Protein AF-A0A4U9HDT2-F1 (afdb_monomer_lite)

Structure (mmCIF, N/CA/C/O backbone):
data_AF-A0A4U9HDT2-F1
#
_entry.id   AF-A0A4U9HDT2-F1
#
loop_
_atom_site.group_PDB
_atom_site.id
_atom_site.type_symbol
_atom_site.label_atom_id
_atom_site.label_alt_id
_atom_site.label_comp_id
_atom_site.label_asym_id
_atom_site.label_entity_id
_atom_site.label_seq_id
_atom_site.pdbx_PDB_ins_code
_atom_site.Cartn_x
_atom_site.Cartn_y
_atom_site.Cartn_z
_atom_site.occupancy
_atom_site.B_iso_or_equiv
_atom_site.auth_seq_id
_atom_site.auth_comp_id
_atom_site.auth_asym_id
_atom_site.auth_atom_id
_atom_site.pdbx_PDB_model_num
ATOM 1 N N . MET A 1 1 ? -21.134 19.200 6.184 1.00 59.75 1 MET A N 1
ATOM 2 C CA . MET A 1 1 ? -19.866 18.496 6.517 1.00 59.75 1 MET A CA 1
ATOM 3 C C . MET A 1 1 ? -19.897 16.984 6.267 1.00 59.75 1 MET A C 1
ATOM 5 O O . MET A 1 1 ? -18.897 16.444 5.810 1.00 59.75 1 MET A O 1
ATOM 9 N N . THR A 1 2 ? -20.999 16.279 6.541 1.00 65.69 2 THR A N 1
ATOM 10 C CA . THR A 1 2 ? -21.119 14.814 6.362 1.00 65.69 2 THR A CA 1
ATOM 11 C C . THR A 1 2 ? -20.920 14.359 4.914 1.00 65.69 2 THR A C 1
ATOM 13 O O . THR A 1 2 ? -20.215 13.384 4.684 1.00 65.69 2 THR A O 1
ATOM 16 N N . ASN A 1 3 ? -21.461 15.099 3.940 1.00 80.56 3 ASN A N 1
ATOM 17 C CA . ASN A 1 3 ? -21.382 14.718 2.527 1.00 80.56 3 ASN A CA 1
ATOM 18 C C . ASN A 1 3 ? -19.946 14.813 1.973 1.00 80.56 3 ASN A C 1
ATOM 20 O O . ASN A 1 3 ? -19.426 13.846 1.426 1.00 80.56 3 ASN A O 1
ATOM 24 N N . THR A 1 4 ? -19.243 15.922 2.243 1.00 86.00 4 THR A N 1
ATOM 25 C CA . THR A 1 4 ? -17.819 16.100 1.900 1.00 86.00 4 THR A CA 1
ATOM 26 C C . THR A 1 4 ? -16.948 14.995 2.494 1.00 86.00 4 THR A C 1
ATOM 28 O O . THR A 1 4 ? -16.094 14.442 1.812 1.00 86.00 4 THR A O 1
ATOM 31 N N . ARG A 1 5 ? -17.184 14.618 3.756 1.00 85.44 5 ARG A N 1
ATOM 32 C CA . ARG A 1 5 ? -16.430 13.545 4.418 1.00 85.44 5 ARG A CA 1
ATOM 33 C C . ARG A 1 5 ? -16.658 12.183 3.762 1.00 85.44 5 ARG A C 1
ATOM 35 O O . ARG A 1 5 ? -15.705 11.421 3.603 1.00 85.44 5 ARG A O 1
ATOM 42 N N . ASN A 1 6 ? -17.901 11.878 3.398 1.00 90.00 6 ASN A N 1
ATOM 43 C CA . ASN A 1 6 ? -18.236 10.627 2.724 1.00 90.00 6 ASN A CA 1
ATOM 44 C C . ASN A 1 6 ? -17.549 10.550 1.357 1.00 90.00 6 ASN A C 1
ATOM 46 O O . ASN A 1 6 ? -16.912 9.543 1.060 1.00 90.00 6 ASN A O 1
ATOM 50 N N . ILE A 1 7 ? -17.589 11.646 0.592 1.00 92.44 7 ILE A N 1
ATOM 51 C CA . ILE A 1 7 ? -16.880 11.776 -0.687 1.00 92.44 7 ILE A CA 1
ATOM 52 C C . ILE A 1 7 ? -15.375 11.565 -0.486 1.00 92.44 7 ILE A C 1
ATOM 54 O O . ILE A 1 7 ? -14.788 10.726 -1.159 1.00 92.44 7 ILE A O 1
ATOM 58 N N . LEU A 1 8 ? -14.758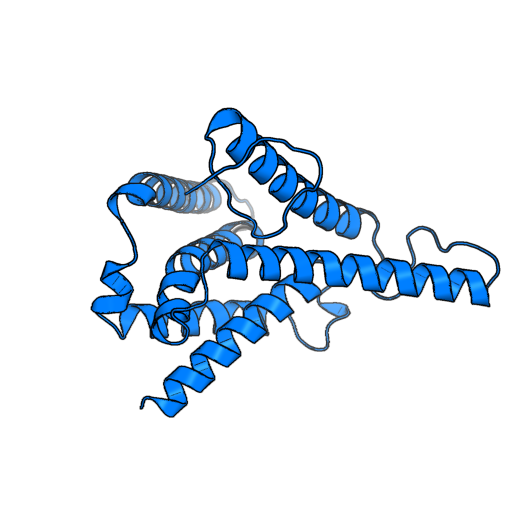 12.243 0.488 1.00 93.50 8 LEU A N 1
ATOM 59 C CA . LEU A 1 8 ? -13.330 12.086 0.787 1.00 93.50 8 LEU A CA 1
ATOM 60 C C . LEU A 1 8 ? -12.964 10.657 1.201 1.00 93.50 8 LEU A C 1
ATOM 62 O O . LEU A 1 8 ? -11.917 10.158 0.802 1.00 93.50 8 LEU A O 1
ATOM 66 N N . THR A 1 9 ? -13.818 9.977 1.970 1.00 92.69 9 THR A N 1
ATOM 67 C CA . THR A 1 9 ? -13.570 8.580 2.360 1.00 92.69 9 THR A CA 1
ATOM 68 C C . THR A 1 9 ? -13.694 7.642 1.157 1.00 92.69 9 THR A C 1
ATOM 70 O O . THR A 1 9 ? -12.877 6.738 1.004 1.00 92.69 9 THR A O 1
ATOM 73 N N . GLY A 1 10 ? -14.681 7.863 0.285 1.00 93.00 10 GLY A N 1
ATOM 74 C CA . GLY A 1 10 ? -14.828 7.118 -0.966 1.00 93.00 10 GLY A CA 1
ATOM 75 C C . GLY A 1 10 ? -13.627 7.313 -1.895 1.00 93.00 10 GLY A C 1
ATOM 76 O O . GLY A 1 10 ? -13.037 6.336 -2.350 1.00 93.00 10 GLY A O 1
ATOM 77 N N . LEU A 1 11 ? -13.207 8.566 -2.099 1.00 94.69 11 LEU A N 1
ATOM 78 C CA . LEU A 1 11 ? -12.013 8.910 -2.875 1.00 94.69 11 LEU A CA 1
ATOM 79 C C . LEU A 1 11 ? -10.743 8.303 -2.275 1.00 94.69 11 LEU A C 1
ATOM 81 O O . LEU A 1 11 ? -9.911 7.804 -3.023 1.00 94.69 11 LEU A O 1
ATOM 85 N N . LEU A 1 12 ? -10.608 8.286 -0.946 1.00 95.38 12 LEU A N 1
ATOM 86 C CA . LEU A 1 12 ? -9.482 7.646 -0.266 1.00 95.38 12 LEU A CA 1
ATOM 87 C C . LEU A 1 12 ? -9.419 6.146 -0.578 1.00 95.38 12 LEU A C 1
ATOM 89 O O . LEU A 1 12 ? -8.355 5.643 -0.931 1.00 95.38 12 LEU A O 1
ATOM 93 N N . VAL A 1 13 ? -10.549 5.435 -0.491 1.00 94.94 13 VAL A N 1
ATOM 94 C CA . VAL A 1 13 ? -10.615 4.004 -0.832 1.00 94.94 13 VAL A CA 1
ATOM 95 C C . VAL A 1 13 ? -10.235 3.783 -2.294 1.00 94.94 13 VAL A C 1
ATOM 97 O O . VAL A 1 13 ? -9.377 2.950 -2.576 1.00 94.94 13 VAL A O 1
ATOM 100 N N . LEU A 1 14 ? -10.824 4.548 -3.216 1.00 95.31 14 LEU A N 1
ATOM 101 C CA . LEU A 1 14 ? -10.528 4.430 -4.645 1.00 95.31 14 LEU A CA 1
ATOM 102 C C . LEU A 1 14 ? -9.059 4.728 -4.954 1.00 95.31 14 LEU A C 1
ATOM 104 O O . LEU A 1 14 ? -8.436 3.975 -5.695 1.00 95.31 14 LEU A O 1
ATOM 108 N N . ALA A 1 15 ? -8.487 5.774 -4.355 1.00 94.81 15 ALA A N 1
ATOM 109 C CA . ALA A 1 15 ? -7.088 6.140 -4.544 1.00 94.81 15 ALA A CA 1
ATOM 110 C C . ALA A 1 15 ? -6.140 5.051 -4.030 1.00 94.81 15 ALA A C 1
ATOM 112 O O . ALA A 1 15 ? -5.163 4.736 -4.706 1.00 94.81 15 ALA A O 1
ATOM 113 N N . VAL A 1 16 ? -6.433 4.438 -2.875 1.00 94.94 16 VAL A N 1
ATOM 114 C CA . VAL A 1 16 ? -5.638 3.315 -2.351 1.00 94.94 16 VAL A CA 1
ATOM 115 C C . VAL A 1 16 ? -5.696 2.118 -3.294 1.00 94.94 16 VAL A C 1
ATOM 117 O O . VAL A 1 16 ? -4.653 1.573 -3.646 1.00 94.94 16 VAL A O 1
ATOM 120 N N . LEU A 1 17 ? -6.890 1.727 -3.743 1.00 95.06 17 LEU A N 1
ATOM 121 C CA . LEU A 1 17 ? -7.050 0.592 -4.654 1.00 95.06 17 LEU A CA 1
ATOM 122 C C . LEU A 1 17 ? -6.382 0.856 -6.013 1.00 95.06 17 LEU A C 1
ATOM 124 O O . LEU A 1 17 ? -5.671 -0.008 -6.526 1.00 95.06 17 LEU A O 1
ATOM 128 N N . ALA A 1 18 ? -6.525 2.068 -6.554 1.00 93.75 18 ALA A N 1
ATOM 129 C CA . ALA A 1 18 ? -5.831 2.494 -7.764 1.00 93.75 18 ALA A CA 1
ATOM 130 C C . ALA A 1 18 ? -4.307 2.453 -7.584 1.00 93.75 18 ALA A C 1
ATOM 132 O O . ALA A 1 18 ? -3.612 1.930 -8.453 1.00 93.75 18 ALA A O 1
ATOM 133 N N . LEU A 1 19 ? -3.789 2.934 -6.446 1.00 92.62 19 LEU A N 1
ATOM 134 C CA . LEU A 1 19 ? -2.362 2.881 -6.133 1.00 92.62 19 LEU A CA 1
ATOM 135 C C . LEU A 1 19 ? -1.851 1.436 -6.087 1.00 92.62 19 LEU A C 1
ATOM 137 O O . LEU A 1 19 ? -0.788 1.171 -6.640 1.00 92.62 19 LEU A O 1
ATOM 141 N N . CYS A 1 20 ? -2.599 0.510 -5.480 1.00 91.06 20 CYS A N 1
ATOM 142 C CA . CYS A 1 20 ? -2.254 -0.913 -5.470 1.00 91.06 20 CYS A CA 1
ATOM 143 C C . CYS A 1 20 ? -2.179 -1.491 -6.889 1.00 91.06 20 CYS A C 1
ATOM 145 O O . CYS A 1 20 ? -1.233 -2.204 -7.209 1.00 91.06 20 CYS A O 1
ATOM 147 N N . PHE A 1 21 ? -3.134 -1.150 -7.754 1.00 90.00 21 PHE A N 1
ATOM 148 C CA . PHE A 1 21 ? -3.146 -1.623 -9.138 1.00 90.00 21 PHE A CA 1
ATOM 149 C C . PHE A 1 21 ? -1.960 -1.092 -9.952 1.00 90.00 21 PHE A C 1
ATOM 151 O O . PHE A 1 21 ? -1.285 -1.856 -10.635 1.00 90.00 21 PHE A O 1
ATOM 158 N N . ILE A 1 22 ? -1.663 0.207 -9.859 1.00 88.94 22 ILE A N 1
ATOM 159 C CA . ILE A 1 22 ? -0.586 0.823 -10.650 1.00 88.94 22 ILE A CA 1
ATOM 160 C C . ILE A 1 22 ? 0.802 0.681 -10.014 1.00 88.94 22 ILE A C 1
ATOM 162 O O . ILE A 1 22 ? 1.787 1.122 -10.603 1.00 88.94 22 ILE A O 1
ATOM 166 N N . TRP A 1 23 ? 0.902 0.106 -8.812 1.00 86.75 23 TRP A N 1
ATOM 167 C CA . TRP A 1 23 ? 2.148 0.019 -8.049 1.00 86.75 23 TRP A CA 1
ATOM 168 C C . TRP A 1 23 ? 3.347 -0.529 -8.845 1.00 86.75 23 TRP A C 1
ATOM 170 O O . TRP A 1 23 ? 4.404 0.112 -8.809 1.00 86.75 23 TRP A O 1
ATOM 180 N N . PRO A 1 24 ? 3.226 -1.648 -9.594 1.00 82.38 24 PRO A N 1
ATOM 181 C CA . PRO A 1 24 ? 4.361 -2.197 -10.334 1.00 82.38 24 PRO A CA 1
ATOM 182 C C . PRO A 1 24 ? 4.644 -1.465 -11.656 1.00 82.38 24 PRO A C 1
ATOM 184 O O . PRO A 1 24 ? 5.717 -1.662 -12.235 1.00 82.38 24 PRO A O 1
ATOM 187 N N . ILE A 1 25 ? 3.725 -0.613 -12.127 1.00 83.19 25 ILE A N 1
ATOM 188 C CA . ILE A 1 25 ? 3.850 0.098 -13.404 1.00 83.19 25 ILE A CA 1
ATOM 189 C C . ILE A 1 25 ? 4.911 1.202 -13.255 1.00 83.19 25 ILE A C 1
ATOM 191 O O . ILE A 1 25 ? 4.867 1.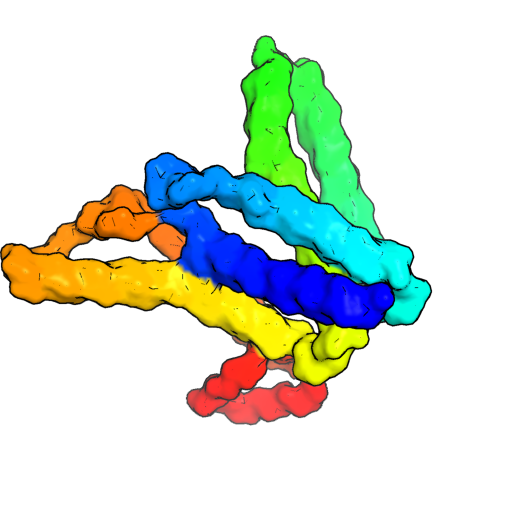963 -12.287 1.00 83.19 25 ILE A O 1
ATOM 195 N N . PRO A 1 26 ? 5.906 1.314 -14.150 1.00 81.31 26 PRO A N 1
ATOM 196 C CA . PRO A 1 26 ? 6.875 2.413 -14.149 1.00 81.31 26 PRO A CA 1
ATOM 197 C C . PRO A 1 26 ? 6.223 3.809 -14.237 1.00 81.31 26 PRO A C 1
ATOM 199 O O . PRO A 1 26 ? 5.168 3.971 -14.835 1.00 81.31 26 PRO A O 1
ATOM 202 N N . ASN A 1 27 ? 6.821 4.829 -13.604 1.00 84.06 27 ASN A N 1
ATOM 203 C CA . ASN A 1 27 ? 6.217 6.176 -13.562 1.00 84.06 27 ASN A CA 1
ATOM 204 C C . ASN A 1 27 ? 6.170 6.845 -14.941 1.00 84.06 27 ASN A C 1
ATOM 206 O O . ASN A 1 27 ? 5.271 7.632 -15.192 1.00 84.06 27 ASN A O 1
ATOM 210 N N . ASP A 1 28 ? 7.126 6.523 -15.805 1.00 83.00 28 ASP A N 1
ATOM 211 C CA . ASP A 1 28 ? 7.224 6.945 -17.204 1.00 83.00 28 ASP A CA 1
ATOM 212 C C . ASP A 1 28 ? 6.085 6.406 -18.085 1.00 83.00 28 ASP A C 1
ATOM 214 O O . ASP A 1 28 ? 5.834 6.946 -19.156 1.00 83.00 28 ASP A O 1
ATOM 218 N N . GLN A 1 29 ? 5.366 5.379 -17.624 1.00 79.75 29 GLN A N 1
ATOM 219 C CA . GLN A 1 29 ? 4.245 4.757 -18.343 1.00 79.75 29 GLN A CA 1
ATOM 220 C C . GLN A 1 29 ? 2.882 5.176 -17.791 1.00 79.75 29 GLN A C 1
ATOM 222 O O . GLN A 1 29 ? 1.842 4.833 -18.353 1.00 79.75 29 GLN A O 1
ATOM 227 N N . LEU A 1 30 ? 2.871 5.900 -16.674 1.00 84.12 30 LEU A N 1
ATOM 228 C CA . LEU A 1 30 ? 1.653 6.411 -16.073 1.00 84.12 30 LEU A CA 1
ATOM 229 C C . LEU A 1 30 ? 1.402 7.840 -16.567 1.00 84.12 30 LEU A C 1
ATOM 231 O O . LEU A 1 30 ? 2.342 8.623 -16.679 1.00 84.12 30 LEU A O 1
ATOM 235 N N . PRO A 1 31 ? 0.133 8.238 -16.773 1.00 84.62 31 PRO A N 1
ATOM 236 C CA . PRO A 1 31 ? -0.201 9.618 -17.130 1.00 84.62 31 PRO A CA 1
ATOM 237 C C . PRO A 1 31 ? 0.143 10.621 -16.013 1.00 84.62 31 PRO A C 1
ATOM 239 O O . PRO A 1 31 ? 0.106 11.830 -16.222 1.00 84.62 31 PRO A O 1
ATOM 242 N N . PHE A 1 32 ? 0.459 10.130 -14.813 1.00 88.25 32 PHE A N 1
ATOM 243 C CA . PHE A 1 32 ? 0.913 10.913 -13.673 1.00 88.25 32 PHE A CA 1
ATOM 244 C C . PHE A 1 32 ? 1.870 10.088 -12.807 1.00 88.25 32 PHE A C 1
ATOM 246 O O . PHE A 1 32 ? 1.794 8.863 -12.729 1.00 88.25 32 PHE A O 1
ATOM 253 N N . HIS A 1 33 ? 2.747 10.770 -12.074 1.00 89.44 33 HIS A N 1
ATOM 254 C CA . HIS A 1 33 ? 3.654 10.118 -11.135 1.00 89.44 33 HIS A CA 1
ATOM 255 C C . HIS A 1 33 ? 2.877 9.512 -9.949 1.00 89.44 33 HIS A C 1
ATOM 257 O O . HIS A 1 33 ? 2.012 10.180 -9.381 1.00 89.44 33 HIS A O 1
ATOM 263 N N . ARG A 1 34 ? 3.229 8.302 -9.478 1.00 88.81 34 ARG A N 1
ATOM 264 C CA . ARG A 1 34 ? 2.547 7.614 -8.348 1.00 88.81 34 ARG A CA 1
ATOM 265 C C . ARG A 1 34 ? 2.425 8.456 -7.075 1.00 88.81 34 ARG A C 1
ATOM 267 O O . ARG A 1 34 ? 1.464 8.325 -6.322 1.00 88.81 34 ARG A O 1
ATOM 274 N N . ASN A 1 35 ? 3.385 9.351 -6.849 1.00 88.94 35 ASN A N 1
ATOM 275 C CA . ASN A 1 35 ? 3.348 10.339 -5.763 1.00 88.94 35 ASN A CA 1
ATOM 276 C C . ASN A 1 35 ? 2.062 11.187 -5.758 1.00 88.94 35 ASN A C 1
ATOM 278 O O . ASN A 1 35 ? 1.616 11.583 -4.684 1.00 88.94 35 ASN A O 1
ATOM 282 N N . GLY A 1 36 ? 1.454 11.413 -6.927 1.00 89.50 36 GLY A N 1
ATOM 283 C CA . GLY A 1 36 ? 0.159 12.074 -7.071 1.00 89.50 36 GLY A CA 1
ATOM 284 C C . GLY A 1 36 ? -0.998 11.325 -6.404 1.00 89.50 36 GLY A C 1
ATOM 285 O O . GLY A 1 36 ? -2.008 11.944 -6.109 1.00 89.50 36 GLY A O 1
ATOM 286 N N . LEU A 1 37 ? -0.848 10.031 -6.097 1.00 92.00 37 LEU A N 1
ATOM 287 C CA . LEU A 1 37 ? -1.781 9.282 -5.247 1.00 92.00 37 LEU A CA 1
ATOM 288 C C . LEU A 1 37 ? -1.266 9.142 -3.813 1.00 92.00 37 LEU A C 1
ATOM 290 O O . LEU A 1 37 ? -2.036 9.322 -2.874 1.00 92.00 37 LEU A O 1
ATOM 294 N N . ILE A 1 38 ? 0.028 8.856 -3.628 1.00 91.44 38 ILE A N 1
ATOM 295 C CA . ILE A 1 38 ? 0.612 8.600 -2.299 1.00 91.44 38 ILE A CA 1
ATOM 296 C C . ILE A 1 38 ? 0.360 9.773 -1.345 1.00 91.44 38 ILE A C 1
ATOM 298 O O . ILE A 1 38 ? -0.168 9.567 -0.253 1.00 91.44 38 ILE A O 1
ATOM 302 N N . TYR A 1 39 ? 0.714 10.999 -1.739 1.00 92.00 39 TYR A N 1
ATOM 303 C CA . TYR A 1 39 ? 0.606 12.140 -0.828 1.00 92.00 39 TYR A CA 1
ATOM 304 C C . TYR A 1 39 ? -0.848 12.507 -0.501 1.00 92.00 39 TYR A C 1
ATOM 306 O O . TYR A 1 39 ? -1.137 12.687 0.685 1.00 92.00 39 TYR A O 1
ATOM 314 N N . PRO A 1 40 ? -1.793 12.539 -1.464 1.00 93.50 40 PRO A N 1
ATOM 315 C CA . PRO A 1 40 ? -3.206 12.715 -1.135 1.00 93.50 40 PRO A CA 1
ATOM 316 C C . PRO A 1 40 ? -3.772 11.613 -0.240 1.00 93.50 40 PRO A C 1
ATOM 318 O O . PRO A 1 40 ? -4.510 11.929 0.689 1.00 93.50 40 PRO A O 1
ATOM 321 N N . ILE A 1 41 ? -3.402 10.344 -0.452 1.00 94.50 41 ILE A N 1
ATOM 322 C CA . ILE A 1 41 ? -3.818 9.240 0.431 1.00 94.50 41 ILE A CA 1
ATOM 323 C C . ILE A 1 41 ? -3.357 9.508 1.863 1.00 94.50 41 ILE A C 1
ATOM 325 O O . ILE A 1 41 ? -4.170 9.450 2.783 1.00 94.50 41 ILE A O 1
ATOM 329 N N . VAL A 1 42 ? -2.076 9.840 2.053 1.00 93.62 42 VAL A N 1
ATOM 330 C CA . VAL A 1 42 ? -1.508 10.143 3.375 1.00 93.62 42 VAL A CA 1
ATOM 331 C C . VAL A 1 42 ? -2.239 11.328 4.014 1.00 93.62 42 VAL A C 1
ATOM 333 O O . VAL A 1 42 ? -2.721 11.219 5.142 1.00 93.62 42 VAL A O 1
ATOM 336 N N . ALA A 1 43 ? -2.375 12.440 3.288 1.00 93.75 43 ALA A N 1
ATOM 337 C CA . ALA A 1 43 ? -2.993 13.660 3.798 1.00 93.75 43 ALA A CA 1
ATOM 338 C C . ALA A 1 43 ? -4.471 13.457 4.168 1.00 93.75 43 ALA A C 1
ATOM 340 O O . ALA A 1 43 ? -4.896 13.835 5.262 1.00 93.75 43 ALA A O 1
ATOM 341 N N . VAL A 1 44 ? -5.255 12.820 3.293 1.00 94.00 44 VAL A N 1
ATOM 342 C CA . VAL A 1 44 ? -6.686 12.579 3.522 1.00 94.00 44 VAL A CA 1
ATOM 343 C C . VAL A 1 44 ? -6.895 11.550 4.632 1.00 94.00 44 VAL A C 1
ATOM 345 O O . VAL A 1 44 ? -7.757 11.764 5.485 1.00 94.00 44 VAL A O 1
ATOM 348 N N . ALA A 1 45 ? -6.103 10.475 4.685 1.00 93.44 45 ALA A N 1
ATOM 349 C CA . ALA A 1 45 ? -6.200 9.479 5.754 1.00 93.44 45 ALA A CA 1
ATOM 350 C C . ALA A 1 45 ? -5.932 10.103 7.132 1.00 93.44 45 ALA A C 1
ATOM 352 O O . ALA A 1 45 ? -6.736 9.930 8.050 1.00 93.44 45 ALA A O 1
ATOM 353 N N . LEU A 1 46 ? -4.854 10.885 7.263 1.00 92.38 46 LEU A N 1
ATOM 354 C CA . LEU A 1 46 ? -4.528 11.585 8.508 1.00 92.38 46 LEU A CA 1
ATOM 355 C C . LEU A 1 46 ? -5.590 12.635 8.854 1.00 92.38 46 LEU A C 1
ATOM 357 O O . LEU A 1 46 ? -6.063 12.673 9.991 1.00 92.38 46 LEU A O 1
ATOM 361 N N . GLY A 1 47 ? -6.024 13.439 7.881 1.00 91.31 47 GLY A N 1
ATOM 362 C CA . GLY A 1 47 ? -7.064 14.448 8.083 1.00 91.31 47 GLY A CA 1
ATOM 363 C C . GLY A 1 47 ? -8.381 13.844 8.577 1.00 91.31 47 GLY A C 1
ATOM 364 O O . GLY A 1 47 ? -8.970 14.333 9.541 1.00 91.31 47 GLY A O 1
ATOM 365 N N . LEU A 1 48 ? -8.826 12.735 7.979 1.00 90.56 48 LEU A N 1
ATOM 366 C CA . LEU A 1 48 ? -10.029 12.018 8.414 1.00 90.56 48 LEU A CA 1
ATOM 367 C C . LEU A 1 48 ? -9.863 11.381 9.801 1.00 90.56 48 LEU A C 1
ATOM 369 O O . LEU A 1 48 ? -10.814 11.391 10.591 1.00 90.56 48 LEU A O 1
ATOM 373 N N . PHE A 1 49 ? -8.675 10.854 10.103 1.00 91.12 49 PHE A N 1
ATOM 374 C CA . PHE A 1 49 ? -8.366 10.224 11.384 1.00 91.12 49 PHE A CA 1
ATOM 375 C C . PHE A 1 49 ? -8.351 11.228 12.543 1.00 91.12 49 PHE A C 1
ATOM 377 O O . PHE A 1 49 ? -9.019 11.012 13.558 1.00 91.12 49 PHE A O 1
ATOM 384 N N . PHE A 1 50 ? -7.640 12.349 12.397 1.00 88.94 50 PHE A N 1
ATOM 385 C CA . PHE A 1 50 ? -7.513 13.347 13.463 1.00 88.94 50 PHE A CA 1
ATOM 386 C C . PHE A 1 50 ? -8.783 14.180 13.670 1.00 88.94 50 PHE A C 1
ATOM 388 O O . PHE A 1 50 ? -9.039 14.628 14.787 1.00 88.94 50 PHE A O 1
ATOM 395 N N . ASN A 1 51 ? -9.646 14.292 12.657 1.00 86.69 51 ASN A N 1
ATOM 396 C CA . ASN A 1 51 ? -10.932 14.995 12.735 1.00 86.69 51 ASN A CA 1
ATOM 397 C C . ASN A 1 51 ? -12.042 14.191 13.467 1.00 86.69 51 ASN A C 1
ATOM 399 O O . ASN A 1 51 ? -13.245 14.365 13.245 1.00 86.69 51 ASN A O 1
ATOM 403 N N . GLY A 1 52 ? -11.687 13.215 14.306 1.00 80.38 52 GLY A N 1
ATOM 404 C CA . GLY A 1 52 ? -12.657 12.407 15.047 1.00 80.38 52 GLY A CA 1
ATOM 405 C C . GLY A 1 52 ? -12.085 11.748 16.286 1.00 80.38 52 GLY A C 1
ATOM 406 O O . GLY A 1 52 ? -11.259 10.849 16.190 1.00 80.38 52 GLY A O 1
ATOM 407 N N . VAL A 1 53 ? -12.595 12.112 17.464 1.00 79.56 53 VAL A N 1
ATOM 408 C CA . VAL A 1 53 ? -12.240 11.438 18.730 1.00 79.56 53 VAL A CA 1
ATOM 409 C C . VAL A 1 53 ? -12.577 9.943 18.665 1.00 79.56 53 VAL A C 1
ATOM 411 O O . VAL A 1 53 ? -11.717 9.107 18.924 1.00 79.56 53 VAL A O 1
ATOM 414 N N . THR A 1 54 ? -13.778 9.600 18.192 1.00 79.81 54 THR A N 1
ATOM 415 C CA . THR A 1 54 ? -14.232 8.207 18.036 1.00 79.81 54 THR A CA 1
ATOM 416 C C . THR A 1 54 ? -13.442 7.414 16.996 1.00 79.81 54 THR A C 1
ATOM 418 O O . THR A 1 54 ? -13.440 6.190 17.024 1.00 79.81 54 THR A O 1
ATOM 421 N N . THR A 1 55 ? -12.778 8.089 16.055 1.00 81.69 55 THR A N 1
ATOM 422 C CA . THR A 1 55 ? -11.921 7.452 15.043 1.00 81.69 55 THR A CA 1
ATOM 423 C C . THR A 1 55 ? -10.563 7.107 15.637 1.00 81.69 55 THR A C 1
ATOM 425 O O . THR A 1 55 ? -10.082 5.992 15.460 1.00 81.69 55 THR A O 1
ATOM 428 N N . ARG A 1 56 ? -9.996 8.025 16.425 1.00 84.19 56 ARG A N 1
ATOM 429 C CA . ARG A 1 56 ? -8.731 7.816 17.137 1.00 84.19 56 ARG A CA 1
ATOM 430 C C . ARG A 1 56 ? -8.815 6.699 18.172 1.00 84.19 56 ARG A C 1
ATOM 432 O O . ARG A 1 56 ? -7.895 5.899 18.262 1.00 84.19 56 ARG A O 1
ATOM 439 N N . GLN A 1 57 ? -9.940 6.588 18.878 1.00 85.00 57 GLN A N 1
ATOM 440 C CA . GLN A 1 57 ? -10.176 5.526 19.867 1.00 85.00 57 GLN A CA 1
ATOM 441 C C . GLN A 1 57 ? -10.216 4.109 19.269 1.00 85.00 57 GLN A C 1
ATOM 443 O O . GLN A 1 57 ? -10.088 3.139 20.006 1.00 85.00 57 GLN A O 1
ATOM 448 N N . ARG A 1 58 ? -10.379 3.967 17.945 1.00 84.50 58 ARG A N 1
ATOM 449 C CA . ARG A 1 58 ? -10.328 2.657 17.271 1.00 84.50 58 ARG A CA 1
ATOM 450 C C . ARG A 1 58 ? -8.905 2.147 17.058 1.00 84.50 58 ARG A C 1
ATOM 452 O O . ARG A 1 58 ? -8.740 0.972 16.741 1.00 84.50 58 ARG A O 1
ATOM 459 N N . LEU A 1 59 ? -7.896 3.008 17.194 1.00 85.31 59 LEU A N 1
ATOM 460 C CA . LEU A 1 59 ? -6.500 2.609 17.097 1.00 85.31 59 LEU A CA 1
ATOM 461 C C . LEU A 1 59 ? -5.973 2.259 18.489 1.00 85.31 59 LEU A C 1
ATOM 463 O O . LEU A 1 59 ? -5.796 3.128 19.340 1.00 85.31 59 LEU A O 1
ATOM 467 N N . ASP A 1 60 ? -5.694 0.978 18.705 1.00 86.06 60 ASP A N 1
ATOM 468 C CA . ASP A 1 60 ? -5.082 0.501 19.941 1.00 86.06 60 ASP A CA 1
ATOM 469 C C . ASP A 1 60 ? -3.568 0.747 19.908 1.00 86.06 60 ASP A C 1
ATOM 471 O O . ASP A 1 60 ? -2.783 -0.074 19.426 1.00 86.06 60 ASP A O 1
ATOM 475 N N . LEU A 1 61 ? -3.157 1.913 20.415 1.00 85.06 61 LEU A N 1
ATOM 476 C CA . LEU A 1 61 ? -1.751 2.310 20.458 1.00 85.06 61 LEU A CA 1
ATOM 477 C C . LEU A 1 61 ? -0.896 1.341 21.280 1.00 85.06 61 LEU A C 1
ATOM 479 O O . LEU A 1 61 ? 0.287 1.204 20.981 1.00 85.06 61 LEU A O 1
ATOM 483 N N . SER A 1 62 ? -1.459 0.649 22.276 1.00 87.31 62 SER A N 1
ATOM 484 C CA . SER A 1 62 ? -0.685 -0.265 23.126 1.00 87.31 62 SER A CA 1
ATOM 485 C C . SER A 1 62 ? -0.086 -1.422 22.319 1.00 87.31 62 SER A C 1
ATOM 487 O O . SER A 1 62 ? 1.071 -1.784 22.527 1.00 87.31 62 SER A O 1
ATOM 489 N N . LYS A 1 63 ? -0.826 -1.916 21.318 1.00 85.75 63 LYS A N 1
ATOM 490 C CA . LYS A 1 63 ? -0.410 -3.022 20.444 1.00 85.75 63 LYS A CA 1
ATOM 491 C C . LYS A 1 63 ? 0.643 -2.629 19.416 1.00 85.75 63 LYS A C 1
ATOM 493 O O . LYS A 1 63 ? 1.419 -3.475 18.989 1.00 85.75 63 LYS A O 1
ATOM 498 N N . ILE A 1 64 ? 0.672 -1.361 19.007 1.00 88.56 64 ILE A N 1
ATOM 499 C CA . ILE A 1 64 ? 1.559 -0.889 17.931 1.00 88.56 64 ILE A CA 1
ATOM 500 C C . ILE A 1 64 ? 2.693 0.013 18.420 1.00 88.56 64 ILE A C 1
ATOM 502 O O . ILE A 1 64 ? 3.590 0.331 17.643 1.00 88.56 64 ILE A O 1
ATOM 506 N N . LYS A 1 65 ? 2.689 0.414 19.698 1.00 89.88 65 LYS A N 1
ATOM 507 C CA . LYS A 1 65 ? 3.678 1.334 20.280 1.00 89.88 65 LYS A CA 1
ATOM 508 C C . LYS A 1 65 ? 5.108 0.867 20.031 1.00 89.88 65 LYS A C 1
ATOM 510 O O . LYS A 1 65 ? 5.929 1.661 19.590 1.00 89.88 65 LYS A O 1
ATOM 515 N N . PHE A 1 66 ? 5.393 -0.410 20.285 1.00 90.75 66 PHE A N 1
ATOM 516 C CA . PHE A 1 66 ? 6.730 -0.965 20.074 1.00 90.75 66 PHE A CA 1
ATOM 517 C C . PHE A 1 66 ? 7.164 -0.855 18.607 1.00 90.75 66 PHE A C 1
ATOM 519 O O . PHE A 1 66 ? 8.248 -0.357 18.323 1.00 90.75 66 PHE A O 1
ATOM 526 N N . VAL A 1 67 ? 6.283 -1.228 17.673 1.00 89.88 67 VAL A N 1
ATOM 527 C CA . VAL A 1 67 ? 6.548 -1.146 16.228 1.00 89.88 67 VAL A CA 1
ATOM 528 C C . VAL A 1 67 ? 6.822 0.297 15.799 1.00 89.88 67 VAL A C 1
ATOM 530 O O . VAL A 1 67 ? 7.777 0.549 15.070 1.00 89.88 67 VAL A O 1
ATOM 533 N N . LEU A 1 68 ? 6.036 1.258 16.294 1.00 90.94 68 LEU A N 1
ATOM 534 C CA . LEU A 1 68 ? 6.252 2.680 16.017 1.00 90.94 68 LEU A CA 1
ATOM 535 C C . LEU A 1 68 ? 7.601 3.173 16.551 1.00 90.94 68 LEU A C 1
ATOM 537 O O . LEU A 1 68 ? 8.299 3.889 15.838 1.00 90.94 68 LEU A O 1
ATOM 541 N N . ILE A 1 69 ? 7.983 2.779 17.770 1.00 92.56 69 ILE A N 1
ATOM 542 C CA . ILE A 1 69 ? 9.285 3.136 18.354 1.00 92.56 69 ILE A CA 1
ATOM 543 C C . ILE A 1 69 ? 10.421 2.592 17.487 1.00 92.56 69 ILE A C 1
ATOM 545 O O . ILE A 1 69 ? 11.324 3.348 17.143 1.00 92.56 69 ILE A O 1
ATOM 549 N N . VAL A 1 70 ? 10.359 1.316 17.097 1.00 93.81 70 VAL A N 1
ATOM 550 C CA . VAL A 1 70 ? 11.387 0.686 16.254 1.00 93.81 70 VAL A CA 1
ATOM 551 C C . VAL A 1 70 ? 11.495 1.392 14.903 1.00 93.81 70 VAL A C 1
ATOM 553 O O . VAL A 1 70 ? 12.598 1.733 14.483 1.00 93.81 70 VAL A O 1
ATOM 556 N N . ILE A 1 71 ? 10.369 1.674 14.241 1.00 93.44 71 ILE A N 1
ATOM 557 C CA . ILE A 1 71 ? 10.365 2.373 12.947 1.00 93.44 71 ILE A CA 1
ATOM 558 C C . ILE A 1 71 ? 10.978 3.768 13.072 1.00 93.44 71 ILE A C 1
ATOM 560 O O . ILE A 1 71 ? 11.798 4.145 12.234 1.00 93.44 71 ILE A O 1
ATOM 564 N N . TRP A 1 72 ? 10.625 4.535 14.105 1.00 92.50 72 TRP A N 1
ATOM 565 C CA . TRP A 1 72 ? 11.196 5.867 14.309 1.00 92.50 72 TRP A CA 1
ATOM 566 C C . TRP A 1 72 ? 12.679 5.811 14.664 1.00 92.50 72 TRP A C 1
ATOM 568 O O . TRP A 1 72 ? 13.458 6.558 14.077 1.00 92.50 72 TRP A O 1
ATOM 578 N N . ALA A 1 73 ? 13.088 4.896 15.545 1.00 95.56 73 ALA A N 1
ATOM 579 C CA . ALA A 1 73 ? 14.491 4.696 15.893 1.00 95.56 73 ALA A CA 1
ATOM 580 C C . ALA A 1 73 ? 15.331 4.363 14.651 1.00 95.56 73 ALA A C 1
ATOM 582 O O . ALA A 1 73 ? 16.342 5.017 14.410 1.00 95.56 73 ALA A O 1
ATOM 583 N N . LEU A 1 74 ? 14.871 3.424 13.816 1.00 94.81 74 LEU A N 1
ATOM 584 C CA . LEU A 1 74 ? 15.523 3.092 12.547 1.00 94.81 74 LEU A CA 1
ATOM 585 C C . LEU A 1 74 ? 15.528 4.278 11.579 1.00 94.81 74 LEU A C 1
ATOM 587 O O . LEU A 1 74 ? 16.543 4.539 10.942 1.00 94.81 74 LEU A O 1
ATOM 591 N N . THR A 1 75 ? 14.428 5.029 11.500 1.00 94.31 75 THR A N 1
ATOM 592 C CA . THR A 1 75 ? 14.340 6.218 10.641 1.00 94.31 75 THR A CA 1
ATOM 593 C C . THR A 1 75 ? 15.405 7.242 11.004 1.00 94.31 75 THR A C 1
ATOM 595 O O . THR A 1 75 ? 16.157 7.664 10.129 1.00 94.31 75 THR A O 1
ATOM 598 N N . PHE A 1 76 ? 15.508 7.612 12.282 1.00 94.62 76 PHE A N 1
ATOM 599 C CA . PHE A 1 76 ? 16.522 8.562 12.732 1.00 94.62 76 PHE A CA 1
ATOM 600 C C . PHE A 1 76 ? 17.928 7.992 12.596 1.00 94.62 76 PHE A C 1
ATOM 602 O O . PHE A 1 76 ? 18.811 8.688 12.107 1.00 94.62 76 PHE A O 1
ATOM 609 N N . PHE A 1 77 ? 18.132 6.724 12.950 1.00 94.75 77 PHE A N 1
ATOM 610 C CA . PHE A 1 77 ? 19.425 6.067 12.809 1.00 94.75 77 PHE A CA 1
ATOM 611 C C . PHE A 1 77 ? 19.936 6.107 11.362 1.00 94.75 77 PHE A C 1
ATOM 613 O O . PHE A 1 77 ? 21.073 6.516 11.139 1.00 94.75 77 PHE A O 1
ATOM 620 N N . ILE A 1 78 ? 19.104 5.741 10.380 1.00 93.19 78 ILE A N 1
ATOM 621 C CA . ILE A 1 78 ? 19.483 5.729 8.958 1.00 93.19 78 ILE A CA 1
ATOM 622 C C . ILE A 1 78 ? 19.817 7.143 8.474 1.00 93.19 78 ILE A C 1
ATOM 624 O O . ILE A 1 78 ? 20.834 7.330 7.813 1.00 93.19 78 ILE A O 1
ATOM 628 N N . VAL A 1 79 ? 18.996 8.141 8.820 1.00 94.12 79 VAL A N 1
ATOM 629 C CA . VAL A 1 79 ? 19.228 9.537 8.410 1.00 94.12 79 VAL A CA 1
ATOM 630 C C . VAL A 1 79 ? 20.513 10.085 9.009 1.00 94.12 79 VAL A C 1
ATOM 632 O O . VAL A 1 79 ? 21.336 10.646 8.292 1.00 94.12 79 VAL A O 1
ATOM 635 N N . ILE A 1 80 ? 20.687 9.917 10.321 1.00 94.75 80 ILE A N 1
ATOM 636 C CA . ILE A 1 80 ? 21.845 10.436 11.049 1.00 94.75 80 ILE A CA 1
ATOM 637 C C . ILE A 1 80 ? 23.121 9.800 10.494 1.00 94.75 80 ILE A C 1
ATOM 639 O O . ILE A 1 80 ? 24.036 10.525 10.118 1.00 94.75 80 ILE A O 1
ATOM 643 N N . ASN A 1 81 ? 23.167 8.471 10.354 1.00 94.81 81 ASN A N 1
ATOM 644 C CA . ASN A 1 81 ? 24.325 7.799 9.755 1.00 94.81 81 ASN A CA 1
ATOM 645 C C . ASN A 1 81 ? 24.553 8.229 8.303 1.00 94.81 81 ASN A C 1
ATOM 647 O O . ASN A 1 81 ? 25.696 8.444 7.910 1.00 94.81 81 ASN A O 1
ATOM 651 N N . GLY A 1 82 ? 23.484 8.405 7.522 1.00 92.75 82 GLY A N 1
ATOM 652 C CA . GLY A 1 82 ? 23.569 8.917 6.158 1.00 92.75 82 GLY A CA 1
ATOM 653 C C . GLY A 1 82 ? 24.290 10.262 6.091 1.00 92.75 82 GLY A C 1
ATOM 654 O O . GLY A 1 82 ? 25.171 10.429 5.256 1.00 92.75 82 GLY A O 1
ATOM 655 N N . PHE A 1 83 ? 23.995 11.190 7.006 1.00 94.12 83 PHE A N 1
ATOM 656 C CA . PHE A 1 83 ? 24.688 12.481 7.069 1.00 94.12 83 PHE A CA 1
ATOM 657 C C . PHE A 1 83 ? 26.170 12.382 7.455 1.00 94.12 83 PHE A C 1
ATOM 659 O O . PHE A 1 83 ? 26.948 13.227 7.026 1.00 94.12 83 PHE A O 1
ATOM 666 N N . PHE A 1 84 ? 26.569 11.379 8.241 1.00 93.69 84 PHE A N 1
ATOM 667 C CA . PHE A 1 84 ? 27.970 11.199 8.644 1.00 93.69 84 PHE A CA 1
ATOM 668 C C 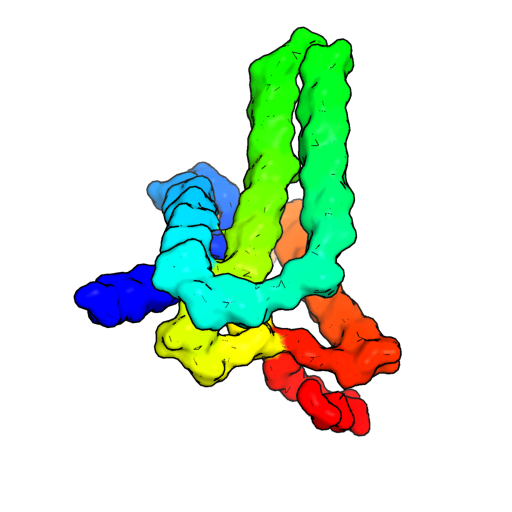. PHE A 1 84 ? 28.815 10.443 7.614 1.00 93.69 84 PHE A C 1
ATOM 670 O O . PHE A 1 84 ? 30.015 10.683 7.523 1.00 93.69 84 PHE A O 1
ATOM 677 N N . VAL A 1 85 ? 28.212 9.507 6.878 1.00 93.69 85 VAL A N 1
ATOM 678 C CA . VAL A 1 85 ? 28.943 8.552 6.027 1.00 93.69 85 VAL A CA 1
ATOM 679 C C . VAL A 1 85 ? 28.849 8.902 4.542 1.00 93.69 85 VAL A C 1
ATOM 681 O O . VAL A 1 85 ? 29.744 8.544 3.778 1.00 93.69 85 VAL A O 1
ATOM 684 N N . ALA A 1 86 ? 27.774 9.563 4.100 1.00 92.50 86 ALA A N 1
ATOM 685 C CA . ALA A 1 86 ? 27.551 9.750 2.673 1.00 92.50 86 ALA A CA 1
ATOM 686 C C . ALA A 1 86 ? 28.535 10.761 2.057 1.00 92.50 86 ALA A C 1
ATOM 688 O O . ALA A 1 86 ? 28.639 11.887 2.545 1.00 92.50 86 ALA A O 1
ATOM 689 N N . PRO A 1 87 ? 29.192 10.401 0.939 1.00 90.69 87 PRO A N 1
ATOM 690 C CA . PRO A 1 87 ? 30.062 11.321 0.212 1.00 90.69 87 PRO A CA 1
ATOM 691 C C . PRO A 1 87 ? 29.270 12.431 -0.500 1.00 90.69 87 PRO A C 1
ATOM 693 O O . PRO A 1 87 ? 29.774 13.540 -0.650 1.00 90.69 87 PRO A O 1
ATOM 696 N N . ASP A 1 88 ? 28.023 12.152 -0.901 1.00 94.75 88 ASP A N 1
ATOM 697 C CA . ASP A 1 88 ? 27.086 13.126 -1.465 1.00 94.75 88 ASP A CA 1
ATOM 698 C C . ASP A 1 88 ? 25.7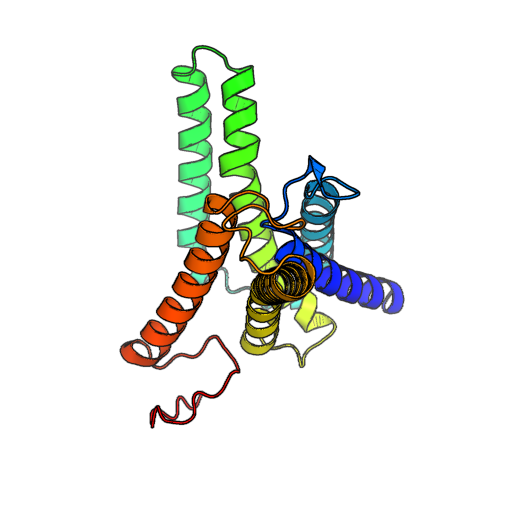78 13.133 -0.656 1.00 94.75 88 ASP A C 1
ATOM 700 O O . ASP A 1 88 ? 24.975 12.193 -0.676 1.00 94.75 88 ASP A O 1
ATOM 704 N N . ILE A 1 89 ? 25.550 14.237 0.056 1.00 93.69 89 ILE A N 1
ATOM 705 C CA . ILE A 1 89 ? 24.362 14.438 0.890 1.00 93.69 89 ILE A CA 1
ATOM 706 C C . ILE A 1 89 ? 23.083 14.522 0.051 1.00 93.69 89 ILE A C 1
ATOM 708 O O . ILE A 1 89 ? 22.029 14.054 0.488 1.00 93.69 89 ILE A O 1
ATOM 712 N N . LYS A 1 90 ? 23.141 15.095 -1.154 1.00 93.31 90 LYS A N 1
ATOM 713 C CA . LYS A 1 90 ? 21.966 15.253 -2.018 1.00 93.31 90 LYS A CA 1
ATOM 714 C C . LYS A 1 90 ? 21.492 13.897 -2.529 1.00 93.31 90 LYS A C 1
ATOM 716 O O . LYS A 1 90 ? 20.288 13.624 -2.507 1.00 93.31 90 LYS A O 1
ATOM 721 N N . GLU A 1 91 ? 22.422 13.048 -2.953 1.00 91.69 91 GLU A N 1
ATOM 722 C CA . GLU A 1 91 ? 22.104 11.681 -3.367 1.00 91.69 91 GLU A CA 1
ATOM 723 C C . GLU A 1 91 ? 21.575 10.854 -2.188 1.00 91.69 91 GLU A C 1
ATOM 725 O O . GLU A 1 91 ? 20.528 10.212 -2.310 1.00 91.69 91 GLU A O 1
ATOM 730 N N . MET A 1 92 ? 22.211 10.955 -1.017 1.00 94.12 92 MET A N 1
ATOM 731 C CA . MET A 1 92 ? 21.764 10.273 0.201 1.00 94.12 92 MET A CA 1
ATOM 732 C C . MET A 1 92 ? 20.343 10.674 0.613 1.00 94.12 92 MET A C 1
ATOM 734 O O . MET A 1 92 ? 19.510 9.800 0.857 1.00 94.12 92 MET A O 1
ATOM 738 N N . VAL A 1 93 ? 20.017 11.972 0.621 1.00 92.50 93 VAL A N 1
ATOM 739 C CA . VAL A 1 93 ? 18.661 12.451 0.947 1.00 92.50 93 VAL A CA 1
ATOM 740 C C . VAL A 1 93 ? 17.643 11.971 -0.090 1.00 92.50 93 VAL A C 1
ATOM 742 O O . VAL A 1 93 ? 16.531 11.576 0.274 1.00 92.50 93 VAL A O 1
ATOM 745 N N . SER A 1 94 ? 18.009 11.966 -1.376 1.00 89.62 94 SER A N 1
ATOM 746 C CA . SER A 1 94 ? 17.158 11.444 -2.453 1.00 89.62 94 SER A CA 1
ATOM 747 C C . SER A 1 94 ? 16.857 9.952 -2.260 1.00 89.62 94 SER A C 1
ATOM 749 O O . SER A 1 94 ? 15.689 9.540 -2.283 1.00 89.62 94 SER A O 1
ATOM 751 N N . ALA A 1 95 ? 17.891 9.153 -1.984 1.00 89.69 95 ALA A N 1
ATOM 752 C CA . ALA A 1 95 ? 17.771 7.723 -1.727 1.00 89.69 95 ALA A CA 1
ATOM 753 C C . ALA A 1 95 ? 16.949 7.444 -0.462 1.00 89.69 95 ALA A C 1
ATOM 755 O O . ALA A 1 95 ? 15.993 6.669 -0.515 1.00 89.69 95 ALA A O 1
ATOM 756 N N . TRP A 1 96 ? 17.238 8.131 0.646 1.00 92.50 96 TRP A N 1
ATOM 757 C CA . TRP A 1 96 ? 16.487 8.004 1.895 1.00 92.50 96 TRP A CA 1
ATOM 758 C C . TRP A 1 96 ? 15.003 8.349 1.714 1.00 92.50 96 TRP A C 1
ATOM 760 O O . TRP A 1 96 ? 14.122 7.599 2.146 1.00 92.50 96 TRP A O 1
ATOM 770 N N . SER A 1 97 ? 14.709 9.449 1.016 1.00 88.44 97 SER A N 1
ATOM 771 C CA . SER A 1 97 ? 13.339 9.871 0.721 1.00 88.44 97 SER A CA 1
ATOM 772 C C . SER A 1 97 ? 12.582 8.815 -0.094 1.00 88.44 97 SER A C 1
ATOM 774 O O . SER A 1 97 ? 11.444 8.455 0.226 1.00 88.44 97 SER A O 1
ATOM 776 N N . GLY A 1 98 ? 13.219 8.285 -1.141 1.00 83.56 98 GLY A N 1
ATOM 777 C CA . GLY A 1 98 ? 12.611 7.308 -2.040 1.00 83.56 98 GLY A CA 1
ATOM 778 C C . GLY A 1 98 ? 12.443 5.918 -1.425 1.00 83.56 98 GLY A C 1
ATOM 779 O O . GLY A 1 98 ? 11.381 5.313 -1.583 1.00 83.56 98 GLY A O 1
ATOM 780 N N . GLN A 1 99 ? 13.475 5.424 -0.742 1.00 86.81 99 GLN A N 1
ATOM 781 C CA . GLN A 1 99 ? 13.584 4.031 -0.306 1.00 86.81 99 GLN A CA 1
ATOM 782 C C . GLN A 1 99 ? 13.107 3.800 1.129 1.00 86.81 99 GLN A C 1
ATOM 784 O O . GLN A 1 99 ? 12.672 2.694 1.431 1.00 86.81 99 GLN A O 1
ATOM 789 N N . TRP A 1 100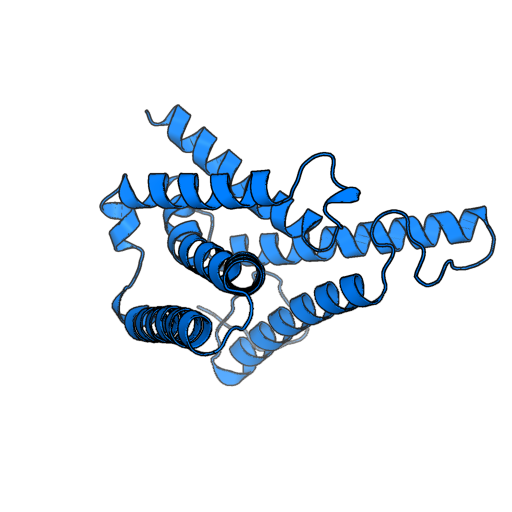 ? 13.152 4.812 2.002 1.00 91.44 100 TRP A N 1
ATOM 790 C CA . TRP A 1 100 ? 12.786 4.660 3.414 1.00 91.44 100 TRP A CA 1
ATOM 791 C C . TRP A 1 100 ? 11.587 5.518 3.816 1.00 91.44 100 TRP A C 1
ATOM 793 O O . TRP A 1 100 ? 10.571 4.991 4.277 1.00 91.44 100 TRP A O 1
ATOM 803 N N . LEU A 1 101 ? 11.658 6.835 3.597 1.00 89.19 101 LEU A N 1
ATOM 804 C CA . LEU A 1 101 ? 10.618 7.758 4.061 1.00 89.19 101 LEU A CA 1
ATOM 805 C C . LEU A 1 101 ? 9.246 7.422 3.462 1.00 89.19 101 LEU A C 1
ATOM 807 O O . LEU A 1 101 ? 8.249 7.395 4.180 1.00 89.19 101 LEU A O 1
ATOM 811 N N . ARG A 1 102 ? 9.176 7.137 2.155 1.00 87.62 102 ARG A N 1
ATOM 812 C CA . ARG A 1 102 ? 7.911 6.777 1.491 1.00 87.62 102 ARG A CA 1
ATOM 813 C C . ARG A 1 102 ? 7.266 5.513 2.082 1.00 87.62 102 ARG A C 1
ATOM 815 O O . ARG A 1 102 ? 6.089 5.599 2.434 1.00 87.62 102 ARG A O 1
ATOM 822 N N . PRO A 1 103 ? 7.970 4.374 2.236 1.00 88.00 103 PRO A N 1
ATOM 823 C CA . PRO A 1 103 ? 7.437 3.222 2.962 1.00 88.00 103 PRO A CA 1
ATOM 824 C C . PRO A 1 103 ? 6.958 3.542 4.379 1.00 88.00 103 PRO A C 1
ATOM 826 O O . PRO A 1 103 ? 5.867 3.113 4.748 1.00 88.00 103 PRO A O 1
ATOM 829 N N . VAL A 1 104 ? 7.709 4.338 5.149 1.00 89.69 104 VAL A N 1
ATOM 830 C CA . VAL A 1 104 ? 7.301 4.743 6.507 1.00 89.69 104 VAL A CA 1
ATOM 831 C C . VAL A 1 104 ? 6.010 5.566 6.480 1.00 89.69 104 VAL A C 1
ATOM 833 O O . VAL A 1 104 ? 5.095 5.305 7.261 1.00 89.69 104 VAL A O 1
ATOM 836 N N . LEU A 1 105 ? 5.883 6.516 5.551 1.00 89.50 105 LEU A N 1
ATOM 837 C CA . LEU A 1 105 ? 4.659 7.306 5.380 1.00 89.50 105 LEU A CA 1
ATOM 838 C C . LEU A 1 105 ? 3.461 6.430 4.999 1.00 89.50 105 LEU A C 1
ATOM 840 O O . LEU A 1 105 ? 2.381 6.593 5.567 1.00 89.50 105 LEU A O 1
ATOM 844 N N . LEU A 1 106 ? 3.646 5.490 4.070 1.00 89.88 106 LEU A N 1
ATOM 845 C CA . LEU A 1 106 ? 2.602 4.546 3.666 1.00 89.88 106 LEU A CA 1
ATOM 846 C C . LEU A 1 106 ? 2.209 3.606 4.809 1.00 89.88 106 LEU A C 1
ATOM 848 O O . LEU A 1 106 ? 1.021 3.340 4.988 1.00 89.88 106 LEU A O 1
ATOM 852 N N . PHE A 1 107 ? 3.170 3.157 5.616 1.00 89.94 107 PHE A N 1
ATOM 853 C CA . PHE A 1 107 ? 2.908 2.368 6.817 1.00 89.94 107 PHE A CA 1
ATOM 854 C C . PHE A 1 107 ? 2.057 3.155 7.822 1.00 89.94 107 PHE A C 1
ATOM 856 O O . PHE A 1 107 ? 0.996 2.688 8.239 1.00 89.94 107 PHE A O 1
ATOM 863 N N . CYS A 1 108 ? 2.468 4.382 8.154 1.00 88.75 108 CYS A N 1
ATOM 864 C CA . CYS A 1 108 ? 1.727 5.261 9.059 1.00 88.75 108 CYS A CA 1
ATOM 865 C C . CYS A 1 108 ? 0.316 5.570 8.540 1.00 88.75 108 CYS A C 1
ATOM 867 O O . CYS A 1 108 ? -0.645 5.521 9.308 1.00 88.75 108 CYS A O 1
ATOM 869 N N . ALA A 1 109 ? 0.168 5.836 7.238 1.00 90.88 109 ALA A N 1
ATOM 870 C CA . ALA A 1 109 ? -1.140 6.013 6.614 1.00 90.88 109 ALA A CA 1
ATOM 871 C C . ALA A 1 109 ? -1.986 4.736 6.717 1.00 90.88 109 ALA A C 1
ATOM 873 O O . ALA A 1 109 ? -3.156 4.814 7.084 1.00 90.88 109 ALA A O 1
ATOM 874 N N . GLY A 1 110 ? -1.397 3.562 6.476 1.00 89.69 110 GLY A N 1
ATOM 875 C CA . GLY A 1 110 ? -2.060 2.263 6.593 1.00 89.69 110 GLY A CA 1
ATOM 876 C C . GLY A 1 110 ? -2.624 1.981 7.990 1.00 89.69 110 GLY A C 1
ATOM 877 O O . GLY A 1 110 ? -3.735 1.461 8.098 1.00 89.69 110 GLY A O 1
ATOM 878 N N . LEU A 1 111 ? -1.921 2.389 9.054 1.00 89.00 111 LEU A N 1
ATOM 879 C CA . LEU A 1 111 ? -2.391 2.236 10.440 1.00 89.00 111 LEU A CA 1
ATOM 880 C C . LEU A 1 111 ? -3.700 2.988 10.709 1.00 89.00 111 LEU A C 1
ATOM 882 O O . LEU A 1 111 ? -4.582 2.487 11.407 1.00 89.00 111 LEU A O 1
ATOM 886 N N . VAL A 1 112 ? -3.834 4.194 10.159 1.00 91.81 112 VAL A N 1
ATOM 887 C CA . VAL A 1 112 ? -4.999 5.063 10.393 1.00 91.81 112 VAL A CA 1
ATOM 888 C C . VAL A 1 112 ? -6.099 4.891 9.344 1.00 91.81 112 VAL A C 1
ATOM 890 O O . VAL A 1 112 ? -7.238 5.314 9.562 1.00 91.81 112 VAL A O 1
ATOM 893 N N . LEU A 1 113 ? -5.777 4.238 8.226 1.00 92.38 113 LEU A N 1
ATOM 894 C CA . LEU A 1 113 ? -6.641 4.083 7.061 1.00 92.38 113 LEU A CA 1
ATOM 895 C C . LEU A 1 113 ? -7.945 3.358 7.393 1.00 92.38 113 LEU A C 1
ATOM 897 O O . LEU A 1 113 ? -9.030 3.873 7.123 1.00 92.38 113 LEU A O 1
ATOM 901 N N . LEU A 1 114 ? -7.858 2.177 8.008 1.00 91.00 114 LEU A N 1
ATOM 902 C CA . LEU A 1 114 ? -9.047 1.392 8.329 1.00 91.00 114 LEU A CA 1
ATOM 903 C C . LEU A 1 114 ? -9.952 2.097 9.359 1.00 91.00 114 LEU A C 1
ATOM 905 O O . LEU A 1 114 ? -11.150 2.205 9.083 1.00 91.00 114 LEU A O 1
ATOM 909 N N . PRO A 1 115 ? -9.441 2.638 10.487 1.00 89.50 115 PRO A N 1
ATOM 910 C CA . PRO A 1 115 ? -10.239 3.474 11.382 1.00 89.50 115 PRO A CA 1
ATOM 911 C C . PRO A 1 115 ? -10.970 4.615 10.662 1.00 89.50 115 PRO A C 1
ATOM 913 O O . PRO A 1 115 ? -12.167 4.814 10.896 1.00 89.50 115 PRO A O 1
ATOM 916 N N . ALA A 1 116 ? -10.281 5.329 9.763 1.00 91.06 116 ALA A N 1
ATOM 917 C CA . ALA A 1 116 ? -10.859 6.428 8.992 1.00 91.06 116 ALA A CA 1
ATOM 918 C C . ALA A 1 116 ? -11.993 5.953 8.064 1.00 91.06 116 ALA A C 1
ATOM 920 O O . ALA A 1 116 ? -13.068 6.557 8.047 1.00 91.06 116 ALA A O 1
ATOM 921 N N . ILE A 1 117 ? -11.796 4.835 7.357 1.00 91.50 117 ILE A N 1
ATOM 922 C CA . ILE A 1 117 ? -12.803 4.247 6.460 1.00 91.50 117 ILE A CA 1
ATOM 923 C C . ILE A 1 117 ? -14.028 3.769 7.243 1.00 91.50 117 ILE A C 1
ATOM 925 O O . ILE A 1 117 ? -15.164 4.085 6.884 1.00 91.50 117 ILE A O 1
ATOM 929 N N . GLN A 1 118 ? -13.816 3.037 8.337 1.00 90.62 118 GLN A N 1
ATOM 930 C CA . GLN A 1 118 ? -14.887 2.410 9.114 1.00 90.62 118 GLN A CA 1
ATOM 931 C C . GLN A 1 118 ? -15.793 3.399 9.849 1.00 90.62 118 GLN A C 1
ATOM 933 O O . GLN A 1 118 ? -16.851 3.011 10.352 1.00 90.62 118 GLN A O 1
ATOM 938 N N . ARG A 1 119 ? -15.386 4.665 9.963 1.00 86.12 119 ARG A N 1
ATOM 939 C CA . ARG A 1 119 ? -16.257 5.724 10.478 1.00 86.12 119 ARG A CA 1
ATOM 940 C C . ARG A 1 119 ? -17.419 6.001 9.522 1.00 86.12 119 ARG A C 1
ATOM 942 O O . ARG A 1 119 ? -18.535 6.223 9.976 1.00 86.12 119 ARG A O 1
ATOM 949 N N . THR A 1 120 ? -17.140 6.003 8.221 1.00 89.38 120 THR A N 1
ATOM 950 C CA . THR A 1 120 ? -18.121 6.268 7.158 1.00 89.38 120 THR A CA 1
ATOM 951 C C . THR A 1 120 ? -18.770 4.976 6.665 1.00 89.38 120 THR A C 1
ATOM 953 O O . THR A 1 120 ? -19.969 4.951 6.405 1.00 89.38 120 THR A O 1
ATOM 956 N N . TYR A 1 121 ? -17.995 3.891 6.585 1.00 89.75 121 TYR A N 1
ATOM 957 C CA . TYR A 1 121 ? -18.438 2.577 6.121 1.00 89.75 121 TYR A CA 1
ATOM 958 C C . TYR A 1 121 ? -18.222 1.515 7.215 1.00 89.75 121 TYR A C 1
ATOM 960 O O . TYR A 1 121 ? -17.273 0.733 7.130 1.00 89.75 121 TYR A O 1
ATOM 968 N N . PRO A 1 122 ? -19.084 1.440 8.250 1.00 86.94 122 PRO A N 1
ATOM 969 C CA . PRO A 1 122 ? -18.902 0.518 9.380 1.00 86.94 122 PRO A CA 1
ATOM 970 C C . PRO A 1 122 ? -18.863 -0.959 8.978 1.00 86.94 122 PRO A C 1
ATOM 972 O O . PRO A 1 122 ? -18.238 -1.776 9.646 1.00 86.94 122 PRO A O 1
ATOM 975 N N . SER A 1 123 ? -19.501 -1.305 7.858 1.00 87.56 123 SER A N 1
ATOM 976 C CA . SER A 1 123 ? -19.506 -2.657 7.299 1.00 87.56 123 SER A CA 1
ATOM 977 C C . SER A 1 123 ? -18.175 -3.061 6.643 1.00 87.56 123 SER A C 1
ATOM 979 O O . SER A 1 123 ? -18.008 -4.228 6.267 1.00 87.56 123 SER A O 1
ATOM 981 N N . MET A 1 124 ? -17.222 -2.135 6.483 1.00 89.25 124 MET A N 1
ATOM 982 C CA . MET A 1 124 ? -15.898 -2.406 5.922 1.00 89.25 124 MET A CA 1
ATOM 983 C C . MET A 1 124 ? -14.964 -2.978 6.998 1.00 89.25 124 MET A C 1
ATOM 985 O O . MET A 1 124 ? -14.241 -2.256 7.679 1.00 89.25 124 MET A O 1
ATOM 989 N N . SER A 1 125 ? -14.967 -4.298 7.180 1.00 88.94 125 SER A N 1
ATOM 990 C CA . SER A 1 125 ? -14.021 -4.952 8.093 1.00 88.94 125 SER A CA 1
ATOM 991 C C . SER A 1 125 ? -12.584 -4.919 7.556 1.00 88.94 125 SER A C 1
ATOM 993 O O . SER A 1 125 ? -12.373 -4.815 6.345 1.00 88.94 125 SER A O 1
ATOM 995 N N . ALA A 1 126 ? -11.600 -5.086 8.451 1.00 85.12 126 ALA A N 1
ATOM 996 C CA . ALA A 1 126 ? -10.188 -5.239 8.081 1.00 85.12 126 ALA A CA 1
ATOM 997 C C . ALA A 1 126 ? -10.014 -6.305 6.993 1.00 85.12 126 ALA A C 1
ATOM 999 O O . ALA A 1 126 ? -9.398 -6.051 5.963 1.00 85.12 126 ALA A O 1
ATOM 1000 N N . ALA A 1 127 ? -10.668 -7.457 7.173 1.00 86.50 127 ALA A N 1
ATOM 1001 C CA . ALA A 1 127 ? -10.577 -8.558 6.230 1.00 86.50 127 ALA A CA 1
ATOM 1002 C C . ALA A 1 127 ? -11.176 -8.242 4.855 1.00 86.50 127 ALA A C 1
ATOM 1004 O O . ALA A 1 127 ? -10.635 -8.668 3.836 1.00 86.50 127 ALA A O 1
ATOM 1005 N N . ARG A 1 128 ? -12.281 -7.483 4.795 1.00 89.38 128 ARG A N 1
ATOM 1006 C CA . ARG A 1 128 ? -12.863 -7.039 3.516 1.00 89.38 128 ARG A CA 1
ATOM 1007 C C . ARG A 1 128 ? -11.912 -6.097 2.791 1.00 89.38 128 ARG A C 1
ATOM 1009 O O . ARG A 1 128 ? -11.634 -6.316 1.617 1.00 89.38 128 ARG A O 1
ATOM 1016 N N . PHE A 1 129 ? -11.396 -5.097 3.499 1.00 90.12 129 PHE A N 1
ATOM 1017 C CA . PHE A 1 129 ? -10.506 -4.109 2.906 1.00 90.12 129 PHE A CA 1
ATOM 1018 C C . PHE A 1 129 ? -9.180 -4.729 2.453 1.00 90.12 129 PHE A C 1
ATOM 1020 O O . PHE A 1 129 ? -8.764 -4.524 1.317 1.00 90.12 129 PHE A O 1
ATOM 1027 N N . PHE A 1 130 ? -8.568 -5.569 3.289 1.00 88.06 130 PHE A N 1
ATOM 1028 C CA . PHE A 1 130 ? -7.335 -6.273 2.943 1.00 88.06 130 PHE A CA 1
ATOM 1029 C C . PHE A 1 130 ? -7.527 -7.220 1.748 1.00 88.06 130 PHE A C 1
ATOM 1031 O O . PHE A 1 130 ? -6.684 -7.272 0.858 1.00 88.06 130 PHE A O 1
ATOM 1038 N N . THR A 1 131 ? -8.685 -7.887 1.653 1.00 90.06 131 THR A N 1
ATOM 1039 C CA . THR A 1 131 ? -9.028 -8.687 0.464 1.00 90.06 131 THR A CA 1
ATOM 1040 C C . THR A 1 131 ? -9.088 -7.823 -0.798 1.00 90.06 131 THR A C 1
ATOM 1042 O O . THR A 1 131 ? -8.540 -8.222 -1.820 1.00 90.06 131 THR A O 1
ATOM 1045 N N . LEU A 1 132 ? -9.704 -6.635 -0.744 1.00 91.38 132 LEU A N 1
ATOM 1046 C CA . LEU A 1 132 ? -9.738 -5.716 -1.890 1.00 91.38 132 LEU A CA 1
ATOM 1047 C C . LEU A 1 132 ? -8.332 -5.267 -2.301 1.00 91.38 132 LEU A C 1
ATOM 1049 O O . LEU A 1 132 ? -8.020 -5.285 -3.487 1.00 91.38 132 LEU A O 1
ATOM 1053 N N . VAL A 1 133 ? -7.472 -4.930 -1.338 1.00 90.81 133 VAL A N 1
ATOM 1054 C CA . VAL A 1 133 ? -6.071 -4.563 -1.599 1.00 90.81 133 VAL A CA 1
ATOM 1055 C C . VAL A 1 133 ? -5.342 -5.677 -2.356 1.00 90.81 133 VAL A C 1
ATOM 1057 O O . VAL A 1 133 ? -4.740 -5.414 -3.396 1.00 90.81 133 VAL A O 1
ATOM 1060 N N . ILE A 1 134 ? -5.448 -6.929 -1.893 1.00 89.44 134 ILE A N 1
ATOM 1061 C CA . ILE A 1 134 ? -4.827 -8.074 -2.578 1.00 89.44 134 ILE A CA 1
ATOM 1062 C C . ILE A 1 134 ? -5.420 -8.284 -3.976 1.00 89.44 134 ILE A C 1
ATOM 1064 O O . ILE A 1 134 ? -4.672 -8.533 -4.918 1.00 89.44 134 ILE A O 1
ATOM 1068 N N . LEU A 1 135 ? -6.739 -8.161 -4.140 1.00 91.12 135 LEU A N 1
ATOM 1069 C CA . LEU A 1 135 ? -7.380 -8.308 -5.450 1.00 91.12 135 LEU A CA 1
ATOM 1070 C C . LEU A 1 135 ? -6.911 -7.241 -6.446 1.00 91.12 135 LEU A C 1
ATOM 1072 O O . LEU A 1 135 ? -6.671 -7.565 -7.603 1.00 91.12 135 LEU A O 1
ATOM 1076 N N . PHE A 1 136 ? -6.723 -5.993 -6.013 1.00 91.81 136 PHE A N 1
ATOM 1077 C CA . PHE A 1 136 ? -6.203 -4.934 -6.885 1.00 91.81 136 PHE A CA 1
ATOM 1078 C C . PHE A 1 136 ? -4.721 -5.128 -7.218 1.00 91.81 136 PHE A C 1
ATOM 1080 O O . PHE A 1 136 ? -4.319 -4.878 -8.353 1.00 91.81 136 PHE A O 1
ATOM 1087 N N . PHE A 1 137 ? -3.929 -5.656 -6.281 1.00 89.19 137 PHE A N 1
ATOM 1088 C CA . PHE A 1 137 ? -2.565 -6.096 -6.574 1.00 89.19 137 PHE A CA 1
ATOM 1089 C C . PHE A 1 137 ? -2.515 -7.271 -7.564 1.00 89.19 137 PHE A C 1
ATOM 1091 O O . PHE A 1 137 ? -1.585 -7.336 -8.365 1.00 89.19 137 PHE A O 1
ATOM 1098 N N . TRP A 1 138 ? -3.502 -8.172 -7.548 1.00 89.44 138 TRP A N 1
ATOM 1099 C CA . TRP A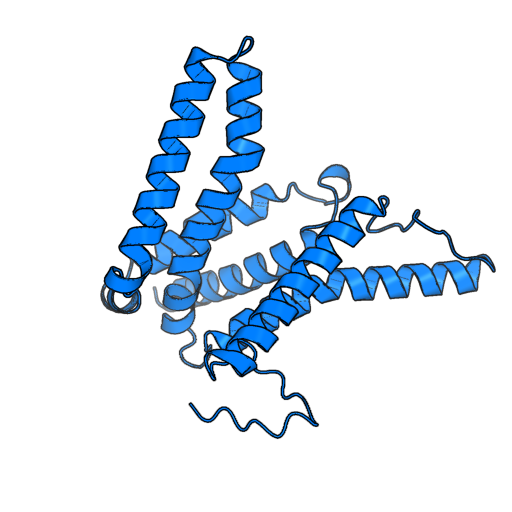 1 138 ? -3.670 -9.208 -8.574 1.00 89.44 138 TRP A CA 1
ATOM 1100 C C . TRP A 1 138 ? -4.187 -8.654 -9.899 1.00 89.44 138 TRP A C 1
ATOM 1102 O O . TRP A 1 138 ? -3.835 -9.182 -10.948 1.00 89.44 138 TRP A O 1
ATOM 1112 N N . GLY A 1 139 ? -4.992 -7.591 -9.873 1.00 89.69 139 GLY A N 1
ATOM 1113 C CA . GLY A 1 139 ? -5.613 -7.012 -11.062 1.00 89.69 139 GLY A CA 1
ATOM 1114 C C . GLY A 1 139 ? -4.599 -6.706 -12.161 1.00 89.69 139 GLY A C 1
ATOM 1115 O O . GLY A 1 139 ? -4.800 -7.108 -13.302 1.00 89.69 139 GLY A O 1
ATOM 1116 N N . VAL A 1 140 ? -3.472 -6.082 -11.819 1.00 86.12 140 VAL A N 1
ATOM 1117 C CA . VAL A 1 140 ? -2.404 -5.789 -12.791 1.00 86.12 140 VAL A CA 1
ATOM 1118 C C . VAL A 1 140 ? -1.743 -7.052 -13.349 1.00 86.12 140 VAL A C 1
ATOM 1120 O O . VAL A 1 140 ? -1.414 -7.093 -14.531 1.00 86.12 140 VAL A O 1
ATOM 1123 N N . VAL A 1 141 ? -1.622 -8.113 -12.544 1.00 87.06 141 VAL A N 1
ATOM 1124 C CA . VAL A 1 141 ? -1.140 -9.422 -13.010 1.00 87.06 141 VAL A CA 1
ATOM 1125 C C . VAL A 1 141 ? -2.135 -10.038 -13.988 1.00 87.06 141 VAL A C 1
ATOM 1127 O O . VAL A 1 141 ? -1.733 -10.516 -15.044 1.00 87.06 141 VAL A O 1
ATOM 1130 N N . CYS A 1 142 ? -3.435 -9.970 -13.694 1.00 88.88 142 CYS A N 1
ATOM 1131 C CA . CYS A 1 142 ? -4.474 -10.447 -14.603 1.00 88.88 142 CYS A CA 1
ATOM 1132 C C . CYS A 1 142 ? -4.445 -9.696 -15.938 1.00 88.88 142 CYS A C 1
ATOM 1134 O O . CYS A 1 142 ? -4.478 -10.332 -16.987 1.00 88.88 142 CYS A O 1
ATOM 1136 N N . VAL A 1 143 ? -4.338 -8.362 -15.921 1.00 88.19 143 VAL A N 1
ATOM 1137 C CA . VAL A 1 143 ? -4.255 -7.578 -17.164 1.00 88.19 143 VAL A CA 1
ATOM 1138 C C . VAL A 1 143 ? -2.974 -7.912 -17.936 1.00 88.19 143 VAL A C 1
ATOM 1140 O O . VAL A 1 143 ? -3.029 -8.073 -19.149 1.00 88.19 143 VAL A O 1
ATOM 1143 N N . HIS A 1 144 ? -1.844 -8.104 -17.253 1.00 85.06 144 HIS A N 1
ATOM 1144 C CA . HIS A 1 144 ? -0.598 -8.549 -17.882 1.00 85.06 144 HIS A CA 1
ATOM 1145 C C . HIS A 1 144 ? -0.731 -9.924 -18.565 1.00 85.06 144 HIS A C 1
ATOM 1147 O O . HIS A 1 144 ? -0.234 -10.113 -19.677 1.00 85.06 144 HIS A O 1
ATOM 1153 N N . LEU A 1 145 ? -1.430 -10.877 -17.939 1.00 86.06 145 LEU A N 1
ATOM 1154 C CA . LEU A 1 145 ? -1.708 -12.185 -18.543 1.00 86.06 145 LEU A CA 1
ATOM 1155 C C . LEU A 1 145 ? -2.626 -12.062 -19.766 1.00 86.06 145 LEU A C 1
ATOM 1157 O O . LEU A 1 145 ? -2.365 -12.701 -20.781 1.00 86.06 145 LEU A O 1
ATOM 1161 N N . LEU A 1 146 ? -3.663 -11.220 -19.698 1.00 88.81 146 LEU A N 1
ATOM 1162 C CA . LEU A 1 146 ? -4.554 -10.959 -20.834 1.00 88.81 146 LEU A CA 1
ATOM 1163 C C . LEU A 1 146 ? -3.814 -10.301 -22.008 1.00 88.81 146 LEU A C 1
ATOM 1165 O O . LEU A 1 146 ? -4.006 -10.721 -23.146 1.00 88.81 146 LEU A O 1
ATOM 1169 N N . ASP A 1 147 ? -2.940 -9.326 -21.739 1.00 86.56 147 ASP A N 1
ATOM 1170 C CA . ASP A 1 147 ? -2.090 -8.689 -22.759 1.00 86.56 147 ASP A CA 1
ATOM 1171 C C . ASP A 1 147 ? -1.159 -9.722 -23.412 1.00 86.56 147 ASP A C 1
ATOM 1173 O O . ASP A 1 147 ? -1.055 -9.795 -24.634 1.00 86.56 147 ASP A O 1
ATOM 1177 N N . SER A 1 148 ? -0.560 -10.605 -22.607 1.00 84.94 148 SER A N 1
ATOM 1178 C CA . SER A 1 148 ? 0.302 -11.686 -23.103 1.00 84.94 148 SER A CA 1
ATOM 1179 C C . SER A 1 148 ? -0.456 -12.675 -23.996 1.00 84.94 148 SER A C 1
ATOM 1181 O O . SER A 1 148 ? 0.048 -13.059 -25.051 1.00 84.94 148 SER A O 1
ATOM 1183 N N . LEU A 1 149 ? -1.672 -13.073 -23.603 1.00 87.69 149 LEU A N 1
ATOM 1184 C CA . LEU A 1 149 ? -2.534 -13.957 -24.398 1.00 87.69 149 LEU A CA 1
ATOM 1185 C C . LEU A 1 149 ? -2.955 -13.304 -25.718 1.00 87.69 149 LEU A C 1
ATOM 1187 O O . LEU A 1 149 ? -2.950 -13.960 -26.758 1.00 87.69 149 LEU A O 1
ATOM 1191 N N . TRP A 1 150 ? -3.291 -12.015 -25.684 1.00 87.81 150 TRP A N 1
ATOM 1192 C CA . TRP A 1 150 ? -3.643 -11.254 -26.879 1.00 87.81 150 TRP A CA 1
ATOM 1193 C C . TRP A 1 150 ? -2.471 -11.150 -27.862 1.00 87.81 150 TRP A C 1
ATOM 1195 O O . TRP A 1 150 ? -2.641 -11.390 -29.057 1.00 87.81 150 TRP A O 1
ATOM 1205 N N . LEU A 1 151 ? -1.271 -10.833 -27.369 1.00 86.12 151 LEU A N 1
ATOM 1206 C CA . LEU A 1 151 ? -0.073 -10.772 -28.207 1.00 86.12 151 LEU A CA 1
ATOM 1207 C C . LEU A 1 151 ? 0.281 -12.145 -28.787 1.00 86.12 151 LEU A C 1
ATOM 1209 O O . LEU A 1 151 ? 0.620 -12.229 -29.964 1.00 86.12 151 LEU A O 1
ATOM 1213 N N . TYR A 1 152 ? 0.130 -13.218 -28.004 1.00 88.38 152 TYR A N 1
ATOM 1214 C CA . TYR A 1 152 ? 0.316 -14.582 -28.498 1.00 88.38 152 TYR A CA 1
ATOM 1215 C C . TYR A 1 152 ? -0.662 -14.925 -29.626 1.00 88.38 152 TYR A C 1
ATOM 1217 O O . TYR A 1 152 ? -0.241 -15.449 -30.654 1.00 88.38 152 TYR A O 1
ATOM 1225 N N . TRP A 1 153 ? -1.946 -14.580 -29.469 1.00 91.44 153 TRP A N 1
ATOM 1226 C CA . TRP A 1 153 ? -2.943 -14.757 -30.529 1.00 91.44 153 TRP A CA 1
ATOM 1227 C C . TRP A 1 153 ? -2.537 -14.012 -31.805 1.00 91.44 153 TRP A C 1
ATOM 1229 O O . TRP A 1 153 ? -2.643 -14.560 -32.900 1.00 91.44 153 TRP A O 1
ATOM 1239 N N . ARG A 1 154 ? -2.104 -12.752 -31.678 1.00 90.50 154 ARG A N 1
ATOM 1240 C CA . ARG A 1 154 ? -1.792 -11.884 -32.822 1.00 90.50 154 ARG A CA 1
ATOM 1241 C C . ARG A 1 154 ? -0.503 -12.285 -33.543 1.00 90.50 154 ARG A C 1
ATOM 1243 O O . ARG A 1 154 ? -0.477 -12.264 -34.769 1.00 90.50 154 ARG A O 1
ATOM 1250 N N . ASP A 1 155 ? 0.545 -12.611 -32.790 1.00 89.88 155 ASP A N 1
ATOM 1251 C CA . ASP A 1 155 ? 1.911 -12.743 -33.313 1.00 89.88 155 ASP A CA 1
ATOM 1252 C C . ASP A 1 155 ? 2.376 -14.210 -33.416 1.00 89.88 155 ASP A C 1
ATOM 1254 O O . ASP A 1 155 ? 3.389 -14.495 -34.050 1.00 89.88 155 ASP A O 1
ATOM 1258 N N . GLY A 1 156 ? 1.650 -15.158 -32.811 1.00 89.12 156 GLY A N 1
ATOM 1259 C CA . GLY A 1 156 ? 1.947 -16.595 -32.854 1.00 89.12 156 GLY A CA 1
ATOM 1260 C C . GLY A 1 156 ? 3.026 -17.075 -31.872 1.00 89.12 156 GLY A C 1
ATOM 1261 O O . GLY A 1 156 ? 3.318 -18.270 -31.824 1.00 89.12 156 GLY A O 1
ATOM 1262 N N . TYR A 1 157 ? 3.615 -16.183 -31.067 1.00 84.38 157 TYR A N 1
ATOM 1263 C CA . TYR A 1 157 ? 4.609 -16.517 -30.039 1.00 84.38 157 TYR A CA 1
ATOM 1264 C C . TYR A 1 157 ? 4.493 -15.609 -28.803 1.00 84.38 157 TYR A C 1
ATOM 1266 O O . TYR A 1 157 ? 3.867 -14.553 -28.835 1.00 84.38 157 TYR A O 1
ATOM 1274 N N . ILE A 1 158 ? 5.045 -16.060 -27.671 1.00 79.62 158 ILE A N 1
ATOM 1275 C CA . ILE A 1 158 ? 4.954 -15.348 -26.388 1.00 79.62 158 ILE A CA 1
ATOM 1276 C C . ILE A 1 158 ? 6.116 -14.357 -26.269 1.00 79.62 158 ILE A C 1
ATOM 1278 O O . ILE A 1 158 ? 7.283 -14.754 -26.264 1.00 79.62 158 ILE A O 1
ATOM 1282 N N . HIS A 1 159 ? 5.796 -13.072 -26.098 1.00 75.69 159 HIS A N 1
ATOM 1283 C CA . HIS A 1 159 ? 6.766 -11.999 -25.845 1.00 75.69 159 HIS A CA 1
ATOM 1284 C C . HIS A 1 159 ? 7.229 -12.023 -24.388 1.00 75.69 159 HIS A C 1
ATOM 1286 O O . HIS A 1 159 ? 6.768 -11.264 -23.532 1.00 75.69 159 HIS A O 1
ATOM 1292 N N . TRP A 1 160 ? 8.121 -12.960 -24.072 1.00 70.69 160 TRP A N 1
ATOM 1293 C CA . TRP A 1 160 ? 8.589 -13.182 -22.708 1.00 70.69 160 TRP A CA 1
ATOM 1294 C C . TRP A 1 160 ? 9.346 -11.969 -22.143 1.00 70.69 160 TRP A C 1
ATOM 1296 O O . TRP A 1 160 ? 10.560 -11.847 -22.296 1.00 70.69 160 TRP A O 1
ATOM 1306 N N . GLY A 1 161 ? 8.658 -11.131 -21.370 1.00 59.59 161 GLY A N 1
ATOM 1307 C CA . GLY A 1 161 ? 9.246 -9.967 -20.695 1.00 59.59 161 GLY A CA 1
ATOM 1308 C C . GLY A 1 161 ? 9.015 -8.630 -21.396 1.00 59.59 161 GLY A C 1
ATOM 1309 O O . GLY A 1 161 ? 9.355 -7.607 -20.816 1.00 59.59 161 GLY A O 1
ATOM 1310 N N . GLU A 1 162 ? 8.376 -8.623 -22.563 1.00 60.75 162 GLU A N 1
ATOM 1311 C CA . GLU A 1 162 ? 8.008 -7.414 -23.305 1.00 60.75 162 GLU A CA 1
ATOM 1312 C C . GLU A 1 162 ? 6.484 -7.336 -23.387 1.00 60.75 162 GLU A C 1
ATOM 1314 O O . GLU A 1 162 ? 5.862 -7.677 -24.388 1.00 60.75 162 GLU A O 1
ATOM 1319 N N . THR A 1 163 ? 5.857 -6.931 -22.285 1.00 62.69 163 THR A N 1
ATOM 1320 C CA . THR A 1 163 ? 4.424 -6.601 -22.292 1.00 62.69 163 THR A CA 1
ATOM 1321 C C . THR A 1 163 ? 4.254 -5.106 -22.152 1.00 62.69 163 THR A C 1
ATOM 1323 O O . THR A 1 163 ? 5.077 -4.440 -21.517 1.00 62.69 163 THR A O 1
ATOM 1326 N N . ARG A 1 164 ? 3.159 -4.576 -22.695 1.00 67.88 164 ARG A N 1
ATOM 1327 C CA . ARG A 1 164 ? 2.942 -3.125 -22.789 1.00 67.88 164 ARG A CA 1
ATOM 1328 C C . ARG A 1 164 ? 2.745 -2.451 -21.430 1.00 67.88 164 ARG A C 1
ATOM 1330 O O . ARG A 1 164 ? 2.848 -1.235 -21.335 1.00 67.88 164 ARG A O 1
ATOM 1337 N N . ILE A 1 165 ? 2.440 -3.239 -20.399 1.00 67.25 165 ILE A N 1
ATOM 1338 C CA . ILE A 1 165 ? 2.055 -2.766 -19.063 1.00 67.25 165 ILE A CA 1
ATOM 1339 C C . ILE A 1 165 ? 3.198 -2.939 -18.061 1.00 67.25 165 ILE A C 1
ATOM 1341 O O . ILE A 1 165 ? 3.376 -2.101 -17.178 1.00 67.25 165 ILE A O 1
ATOM 1345 N N . VAL A 1 166 ? 3.985 -4.016 -18.184 1.00 62.66 166 VAL A N 1
ATOM 1346 C CA . VAL A 1 166 ? 5.174 -4.239 -17.353 1.00 62.66 166 VAL A CA 1
ATOM 1347 C C . VAL A 1 166 ? 6.291 -4.832 -18.212 1.00 62.66 166 VAL A C 1
ATOM 1349 O O . VAL A 1 166 ? 6.393 -6.041 -18.404 1.00 62.66 166 VAL A O 1
ATOM 1352 N N . TYR A 1 167 ? 7.159 -3.950 -18.702 1.00 61.53 167 TYR A N 1
ATOM 1353 C CA . TYR A 1 167 ? 8.296 -4.271 -19.578 1.00 61.53 167 TYR A CA 1
ATOM 1354 C C . TYR A 1 167 ? 9.473 -4.963 -18.873 1.00 61.53 167 TYR A C 1
ATOM 1356 O O . TYR A 1 167 ? 10.518 -5.186 -19.472 1.00 61.53 167 TYR A O 1
ATOM 1364 N N . ASN A 1 168 ? 9.372 -5.242 -17.571 1.00 65.19 168 ASN A N 1
ATOM 1365 C CA . ASN A 1 168 ? 10.478 -5.836 -16.828 1.00 65.19 168 ASN A CA 1
ATOM 1366 C C . ASN A 1 168 ? 9.991 -6.984 -15.943 1.00 65.19 168 ASN A C 1
ATOM 1368 O O . ASN A 1 168 ? 9.265 -6.764 -14.966 1.00 65.19 168 ASN A O 1
ATOM 1372 N N . ARG A 1 169 ? 10.464 -8.200 -16.256 1.00 66.62 169 ARG A N 1
ATOM 1373 C CA . ARG A 1 169 ? 10.202 -9.431 -15.492 1.00 66.62 169 ARG A CA 1
ATOM 1374 C C . ARG A 1 169 ? 10.464 -9.240 -13.999 1.00 66.62 169 ARG A C 1
ATOM 1376 O O . ARG A 1 169 ? 9.669 -9.691 -13.185 1.00 66.62 169 ARG A O 1
ATOM 1383 N N . THR A 1 170 ? 11.504 -8.495 -13.631 1.00 69.38 170 THR A N 1
ATOM 1384 C CA . THR A 1 170 ? 11.865 -8.224 -12.235 1.00 69.38 170 THR A CA 1
ATOM 1385 C C . THR A 1 170 ? 10.744 -7.516 -11.471 1.00 69.38 170 THR A C 1
ATOM 1387 O O . THR A 1 170 ? 10.465 -7.870 -10.329 1.00 69.38 170 THR A O 1
ATOM 1390 N N . ARG A 1 171 ? 10.044 -6.555 -12.090 1.00 71.62 171 ARG A N 1
ATOM 1391 C CA . ARG A 1 171 ? 8.948 -5.819 -11.429 1.00 71.62 171 ARG A CA 1
ATOM 1392 C C . ARG A 1 171 ? 7.708 -6.686 -11.239 1.00 71.62 171 ARG A C 1
ATOM 1394 O O . ARG A 1 171 ? 7.100 -6.639 -10.172 1.00 71.62 171 ARG A O 1
ATOM 1401 N N . MET A 1 172 ? 7.379 -7.513 -12.234 1.00 77.31 172 MET A N 1
ATOM 1402 C CA . MET A 1 172 ? 6.322 -8.519 -12.096 1.00 77.31 172 MET A CA 1
ATOM 1403 C C . MET A 1 172 ? 6.660 -9.547 -11.019 1.00 77.31 172 MET A C 1
ATOM 1405 O O . MET A 1 172 ? 5.808 -9.852 -10.188 1.00 77.31 172 MET A O 1
ATOM 1409 N N . SER A 1 173 ? 7.906 -10.020 -10.963 1.00 77.12 173 SER A N 1
ATOM 1410 C CA . SER A 1 173 ? 8.356 -10.936 -9.913 1.00 77.12 173 SER A CA 1
ATOM 1411 C C . SER A 1 173 ? 8.248 -10.308 -8.527 1.00 77.12 173 SER A C 1
ATOM 1413 O O . SER A 1 173 ? 7.738 -10.952 -7.619 1.00 77.12 173 SER A O 1
ATOM 1415 N N . PHE A 1 174 ? 8.640 -9.041 -8.348 1.00 77.31 174 PHE A N 1
ATOM 1416 C CA . PHE A 1 174 ? 8.438 -8.340 -7.074 1.00 77.31 174 PHE A CA 1
ATOM 1417 C C . PHE A 1 174 ? 6.960 -8.270 -6.678 1.00 77.31 174 PHE A C 1
ATOM 1419 O O . PHE A 1 174 ? 6.623 -8.541 -5.526 1.00 77.31 174 PHE A O 1
ATOM 1426 N N . GLN A 1 175 ? 6.081 -7.957 -7.630 1.00 83.06 175 GLN A N 1
ATOM 1427 C CA . GLN A 1 175 ? 4.639 -7.893 -7.406 1.00 83.06 175 GLN A CA 1
ATOM 1428 C C . GLN A 1 175 ? 4.066 -9.254 -6.981 1.00 83.06 175 GLN A C 1
ATOM 1430 O O . GLN A 1 175 ? 3.378 -9.349 -5.963 1.00 83.06 175 GLN A O 1
ATOM 1435 N N . VAL A 1 176 ? 4.390 -10.320 -7.718 1.00 84.25 176 VAL A N 1
ATOM 1436 C CA . VAL A 1 176 ? 3.943 -11.689 -7.419 1.00 84.25 176 VAL A CA 1
ATOM 1437 C C . VAL A 1 176 ? 4.529 -12.184 -6.094 1.00 84.25 176 VAL A C 1
ATOM 1439 O O . VAL A 1 176 ? 3.802 -12.773 -5.293 1.00 84.25 176 VAL A O 1
ATOM 1442 N N . ASN A 1 177 ? 5.798 -11.890 -5.803 1.00 85.25 177 ASN A N 1
ATOM 1443 C CA . ASN A 1 177 ? 6.449 -12.265 -4.545 1.00 85.25 177 ASN A CA 1
ATOM 1444 C C . ASN A 1 177 ? 5.809 -11.563 -3.347 1.00 85.25 177 ASN A C 1
ATOM 1446 O O . ASN A 1 177 ? 5.571 -12.198 -2.322 1.00 85.25 177 ASN A O 1
ATOM 1450 N N . MET A 1 178 ? 5.478 -10.278 -3.475 1.00 84.25 178 MET A N 1
ATOM 1451 C CA . MET A 1 178 ? 4.780 -9.533 -2.428 1.00 84.25 178 MET A CA 1
ATOM 1452 C C . MET A 1 178 ? 3.391 -10.128 -2.153 1.00 84.25 178 MET A C 1
ATOM 1454 O O . MET A 1 178 ? 3.046 -10.387 -1.000 1.00 84.25 178 MET A O 1
ATOM 1458 N N . ILE A 1 179 ? 2.614 -10.405 -3.206 1.00 86.62 179 ILE A N 1
ATOM 1459 C CA . ILE A 1 179 ? 1.309 -11.074 -3.094 1.00 86.62 179 ILE A CA 1
ATOM 1460 C C . ILE A 1 179 ? 1.458 -12.446 -2.425 1.00 86.62 179 ILE A C 1
ATOM 1462 O O . ILE A 1 179 ? 0.709 -12.772 -1.506 1.00 86.62 179 ILE A O 1
ATOM 1466 N N . THR A 1 180 ? 2.443 -13.232 -2.857 1.00 85.00 180 THR A N 1
ATOM 1467 C CA . THR A 1 180 ? 2.738 -14.557 -2.296 1.00 85.00 180 THR A CA 1
ATOM 1468 C C . THR A 1 180 ? 3.092 -14.456 -0.819 1.00 85.00 180 THR A C 1
ATOM 1470 O O . THR A 1 180 ? 2.557 -15.214 -0.016 1.00 85.00 180 THR A O 1
ATOM 1473 N N . GLY A 1 181 ? 3.911 -13.476 -0.435 1.00 84.88 181 GLY A N 1
ATOM 1474 C CA . GLY A 1 181 ? 4.235 -13.192 0.960 1.00 84.88 181 GLY A CA 1
ATOM 1475 C C . GLY A 1 181 ? 2.987 -12.931 1.806 1.00 84.88 181 GLY A C 1
ATOM 1476 O O . GLY A 1 181 ? 2.852 -13.506 2.885 1.00 84.88 181 GLY A O 1
ATOM 1477 N N . PHE A 1 182 ? 2.029 -12.147 1.299 1.00 85.75 182 PHE A N 1
ATOM 1478 C CA . PHE A 1 182 ? 0.756 -11.923 1.993 1.00 85.75 182 PHE A CA 1
ATOM 1479 C C . PHE A 1 182 ? -0.098 -13.190 2.107 1.00 85.75 182 PHE A C 1
ATOM 1481 O O . PHE A 1 182 ? -0.690 -13.431 3.159 1.00 85.75 182 PHE A O 1
ATOM 1488 N N . LEU A 1 183 ? -0.156 -14.013 1.058 1.00 84.38 183 LEU A N 1
ATOM 1489 C CA . LEU A 1 183 ? -0.886 -15.284 1.089 1.00 84.38 183 LEU A CA 1
ATOM 1490 C C . LEU A 1 183 ? -0.245 -16.284 2.059 1.00 84.38 183 LEU A C 1
ATOM 1492 O O . LEU A 1 183 ? -0.955 -16.949 2.809 1.00 84.38 183 LEU A O 1
ATOM 1496 N N . MET A 1 184 ? 1.085 -16.350 2.103 1.00 83.94 184 MET A N 1
ATOM 1497 C CA . MET A 1 184 ? 1.816 -17.185 3.057 1.00 83.94 184 MET A CA 1
ATOM 1498 C C . MET A 1 184 ? 1.616 -16.702 4.493 1.00 83.94 184 MET A C 1
ATOM 1500 O O . MET A 1 184 ? 1.353 -17.518 5.372 1.00 83.94 184 MET A O 1
ATOM 1504 N N . ALA A 1 185 ? 1.665 -15.390 4.738 1.00 84.56 185 ALA A N 1
ATOM 1505 C CA . ALA A 1 185 ? 1.370 -14.819 6.051 1.00 84.56 185 ALA A CA 1
ATOM 1506 C C . ALA A 1 185 ? -0.067 -15.135 6.505 1.00 84.56 185 ALA A C 1
ATOM 1508 O O . ALA A 1 185 ? -0.280 -15.487 7.662 1.00 84.56 185 ALA A O 1
ATOM 1509 N N . GLU A 1 186 ? -1.042 -15.077 5.593 1.00 82.25 186 GLU A N 1
ATOM 1510 C CA . GLU A 1 186 ? -2.421 -15.503 5.859 1.00 82.25 186 GLU A CA 1
ATOM 1511 C C . GLU A 1 186 ? -2.497 -16.995 6.218 1.00 82.25 186 GLU A C 1
ATOM 1513 O O . GLU A 1 186 ? -3.159 -17.362 7.190 1.00 82.25 186 GLU A O 1
ATOM 1518 N N . LEU A 1 187 ? -1.830 -17.867 5.458 1.00 81.12 187 LEU A N 1
ATOM 1519 C CA . LEU A 1 187 ? -1.815 -19.308 5.729 1.00 81.12 187 LEU A CA 1
ATOM 1520 C C . LEU A 1 187 ? -1.167 -19.622 7.082 1.00 81.12 187 LEU A C 1
ATOM 1522 O O . LEU A 1 187 ? -1.722 -20.402 7.857 1.00 81.12 187 LEU A O 1
ATOM 1526 N N . LEU A 1 188 ? -0.044 -18.973 7.398 1.00 83.00 188 LEU A N 1
ATOM 1527 C CA . LEU A 1 188 ? 0.635 -19.107 8.686 1.00 83.00 188 LEU A CA 1
ATOM 1528 C C . LEU A 1 188 ? -0.232 -18.599 9.837 1.00 83.00 188 LEU A C 1
ATOM 1530 O O . LEU A 1 188 ? -0.343 -19.274 10.856 1.00 83.00 188 LEU A O 1
ATOM 1534 N N . ALA A 1 189 ? -0.902 -17.458 9.681 1.00 82.06 189 ALA A N 1
ATOM 1535 C CA . ALA A 1 189 ? -1.800 -16.942 10.711 1.00 82.06 189 ALA A CA 1
ATOM 1536 C C . ALA A 1 189 ? -2.995 -17.869 10.962 1.00 82.06 189 ALA A C 1
ATOM 1538 O O . ALA A 1 189 ? -3.390 -18.063 12.112 1.00 82.06 189 ALA A O 1
ATOM 1539 N N . ARG A 1 190 ? -3.528 -18.511 9.918 1.00 79.88 190 ARG A N 1
ATOM 1540 C CA . ARG A 1 190 ? -4.588 -19.520 10.068 1.00 79.88 190 ARG A CA 1
ATOM 1541 C C . ARG A 1 190 ? -4.083 -20.795 10.743 1.00 79.88 190 ARG A C 1
ATOM 1543 O O . ARG A 1 190 ? -4.788 -21.347 11.588 1.00 79.88 190 ARG A O 1
ATOM 1550 N N . GLY A 1 191 ? -2.893 -21.257 10.364 1.00 77.62 191 GLY A N 1
ATOM 1551 C CA . GLY A 1 191 ? -2.303 -22.498 10.865 1.00 77.62 191 GLY A CA 1
ATOM 1552 C C . GLY A 1 191 ? -1.781 -22.398 12.298 1.00 77.62 191 GLY A C 1
ATOM 1553 O O . GLY A 1 191 ? -2.003 -23.313 13.081 1.00 77.62 191 GLY A O 1
ATOM 1554 N N . LEU A 1 192 ? -1.120 -21.290 12.644 1.00 81.62 192 LEU A N 1
ATOM 1555 C CA . LEU A 1 192 ? -0.413 -21.116 13.920 1.00 81.62 192 LEU A CA 1
ATOM 1556 C C . LEU A 1 192 ? -1.193 -20.286 14.939 1.00 81.62 192 LEU A C 1
ATOM 1558 O O . LEU A 1 192 ? -1.134 -20.563 16.131 1.00 81.62 192 LEU A O 1
ATOM 1562 N N . LEU A 1 193 ? -1.889 -19.242 14.483 1.00 78.50 193 LEU A N 1
ATOM 1563 C CA . LEU A 1 193 ? -2.574 -18.291 15.367 1.00 78.50 193 LEU A CA 1
ATOM 1564 C C . LEU A 1 193 ? -4.093 -18.473 15.361 1.00 78.50 193 LEU A C 1
ATOM 1566 O O . LEU A 1 193 ? -4.784 -17.797 16.120 1.00 78.50 193 LEU A O 1
ATOM 1570 N N . HIS A 1 194 ? -4.615 -19.344 14.490 1.00 76.62 194 HIS A N 1
ATOM 1571 C CA . HIS A 1 194 ? -6.045 -19.486 14.215 1.00 76.62 194 HIS A CA 1
ATOM 1572 C C . HIS A 1 194 ? -6.726 -18.128 13.995 1.00 76.62 194 HIS A C 1
ATOM 1574 O O . HIS A 1 194 ? -7.831 -17.881 14.471 1.00 76.62 194 HIS A O 1
ATOM 1580 N N . GLN A 1 195 ? -6.045 -17.231 13.280 1.00 74.56 195 GLN A N 1
ATOM 1581 C CA . GLN A 1 195 ? -6.548 -15.918 12.890 1.00 74.56 195 GLN A CA 1
ATOM 1582 C C . GLN A 1 195 ? -6.684 -15.833 11.377 1.00 74.56 195 GLN A C 1
ATOM 1584 O O . GLN A 1 195 ? -6.032 -16.560 10.627 1.00 74.56 195 GLN A O 1
ATOM 1589 N N . ARG A 1 196 ? -7.559 -14.937 10.920 1.00 74.19 196 ARG A N 1
ATOM 1590 C CA . ARG A 1 196 ? -7.870 -14.786 9.503 1.00 74.19 196 ARG A CA 1
ATOM 1591 C C . ARG A 1 196 ? -7.859 -13.323 9.091 1.00 74.19 196 ARG A C 1
ATOM 1593 O O . ARG A 1 196 ? -8.675 -12.534 9.569 1.00 74.19 196 ARG A O 1
ATOM 1600 N N . PHE A 1 197 ? -6.983 -12.977 8.156 1.00 76.12 197 PHE A N 1
ATOM 1601 C CA . PHE A 1 197 ? -6.881 -11.631 7.606 1.00 76.12 197 PHE A CA 1
ATOM 1602 C C . PHE A 1 197 ? -7.626 -11.484 6.275 1.00 76.12 197 PHE A C 1
ATOM 1604 O O . PHE A 1 197 ? -8.000 -10.367 5.932 1.00 76.12 197 PHE A O 1
ATOM 1611 N N . LEU A 1 198 ? -7.916 -12.564 5.534 1.00 75.62 198 LEU A N 1
ATOM 1612 C CA . LEU A 1 198 ? -8.659 -12.511 4.263 1.00 75.62 198 LEU A CA 1
ATOM 1613 C C . LEU A 1 198 ? -10.056 -13.116 4.349 1.00 75.62 198 LEU A C 1
ATOM 1615 O O . LEU A 1 198 ? -10.270 -14.189 4.912 1.00 75.62 198 LEU A O 1
ATOM 1619 N N . ARG A 1 199 ? -11.025 -12.487 3.675 1.00 78.75 199 ARG A N 1
ATOM 1620 C CA . ARG A 1 199 ? -12.412 -12.980 3.625 1.00 78.75 199 ARG A CA 1
ATOM 1621 C C . ARG A 1 199 ? -12.592 -14.175 2.677 1.00 78.75 199 ARG A C 1
ATOM 1623 O O . ARG A 1 199 ? -13.582 -14.896 2.800 1.00 78.75 199 ARG A O 1
ATOM 1630 N N . LEU A 1 200 ? -11.650 -14.408 1.758 1.00 67.12 200 LEU A N 1
ATOM 1631 C CA . LEU A 1 200 ? -11.697 -15.504 0.780 1.00 67.12 200 LEU A CA 1
ATOM 1632 C C . LEU A 1 200 ? -11.708 -16.861 1.484 1.00 67.12 200 LEU A C 1
ATOM 1634 O O . LEU A 1 200 ? -10.773 -17.183 2.228 1.00 67.12 200 LEU A O 1
ATOM 1638 N N . LYS A 1 201 ? -12.801 -17.617 1.309 1.00 63.91 201 LYS A N 1
ATOM 1639 C CA . LYS A 1 201 ? -12.946 -18.987 1.819 1.00 63.91 201 LYS A CA 1
ATOM 1640 C C . LYS A 1 201 ? -12.077 -19.903 0.961 1.00 63.91 201 LYS A C 1
ATOM 1642 O O . LYS A 1 201 ? -12.225 -19.899 -0.252 1.00 63.91 201 LYS A O 1
ATOM 1647 N N . THR A 1 202 ? -11.199 -20.672 1.592 1.00 56.81 202 THR A N 1
ATOM 1648 C CA . THR A 1 202 ? -10.529 -21.814 0.960 1.00 56.81 202 THR A CA 1
ATOM 1649 C C . THR A 1 202 ? -11.452 -23.024 1.095 1.00 56.81 202 THR A C 1
ATOM 1651 O O . THR A 1 202 ? -11.667 -23.476 2.222 1.00 56.81 202 THR A O 1
ATOM 1654 N N . PRO A 1 203 ? -12.039 -23.546 0.004 1.00 41.91 203 PRO A N 1
ATOM 1655 C CA . PRO A 1 203 ? -12.722 -24.831 0.049 1.00 41.91 203 PRO A CA 1
ATOM 1656 C C . PRO A 1 203 ? -11.640 -25.908 0.214 1.00 41.91 203 PRO A C 1
ATOM 1658 O O . PRO A 1 203 ? -10.764 -26.021 -0.636 1.00 41.91 203 PRO A O 1
ATOM 1661 N N . GLY A 1 204 ? -11.642 -26.639 1.331 1.00 50.06 204 GLY A N 1
ATOM 1662 C CA . GLY A 1 204 ? -10.726 -27.769 1.566 1.00 50.06 204 GLY A CA 1
ATOM 1663 C C . GLY A 1 204 ? -9.845 -27.669 2.815 1.00 50.06 204 GLY A C 1
ATOM 1664 O O . GLY A 1 204 ? -9.416 -28.694 3.329 1.00 50.06 204 GLY A O 1
ATOM 1665 N N . SER A 1 205 ? -9.631 -26.478 3.385 1.00 43.66 205 SER A N 1
ATOM 1666 C CA . SER A 1 205 ? -9.032 -26.374 4.722 1.00 43.66 205 SER A CA 1
ATOM 1667 C C . SER A 1 205 ? -10.149 -26.521 5.757 1.00 43.66 205 SER A C 1
ATOM 1669 O O . SER A 1 205 ? -10.847 -25.545 6.027 1.00 43.66 205 SER A O 1
ATOM 1671 N N . GLY A 1 206 ? -10.332 -27.709 6.342 1.00 43.25 206 GLY A N 1
ATOM 1672 C CA . GLY A 1 206 ? -11.302 -27.986 7.421 1.00 43.25 206 GLY A CA 1
ATOM 1673 C C . GLY A 1 206 ? -11.102 -27.176 8.715 1.00 43.25 206 GLY A C 1
ATOM 1674 O O . GLY A 1 206 ? -11.701 -27.476 9.742 1.00 43.25 206 GLY A O 1
ATOM 1675 N N . ILE A 1 207 ? -10.275 -26.132 8.682 1.00 51.19 207 ILE A N 1
ATOM 1676 C CA . ILE A 1 207 ? -10.052 -25.199 9.775 1.00 51.19 207 ILE A CA 1
ATOM 1677 C C . ILE A 1 207 ? -11.127 -24.112 9.677 1.00 51.19 207 ILE A C 1
ATOM 1679 O O . ILE A 1 207 ? -10.948 -23.068 9.041 1.00 51.19 207 ILE A O 1
ATOM 1683 N N . ASN A 1 208 ? -12.275 -24.370 10.305 1.00 47.94 208 ASN A N 1
ATOM 1684 C CA . ASN A 1 208 ? -13.252 -23.335 10.626 1.00 47.94 208 ASN A CA 1
ATOM 1685 C C . ASN A 1 208 ? -12.628 -22.390 11.661 1.00 47.94 208 ASN A C 1
ATOM 1687 O O . ASN A 1 208 ? -12.795 -22.562 12.866 1.00 47.94 208 ASN A O 1
ATOM 1691 N N . VAL A 1 209 ? -11.898 -21.378 11.191 1.00 51.38 209 VAL A N 1
ATOM 1692 C CA . VAL A 1 209 ? -11.525 -20.239 12.032 1.00 51.38 209 VAL A CA 1
ATOM 1693 C C . VAL A 1 209 ? -12.787 -19.403 12.254 1.00 51.38 209 VAL A C 1
ATOM 1695 O O . VAL A 1 209 ? -13.102 -18.501 11.477 1.00 51.38 209 VAL A O 1
ATOM 1698 N N . ASN A 1 210 ? -13.554 -19.768 13.281 1.00 44.59 210 ASN A N 1
ATOM 1699 C CA . ASN A 1 210 ? -14.621 -18.943 13.830 1.00 44.59 210 ASN A CA 1
ATOM 1700 C C . ASN A 1 210 ? -14.014 -17.997 14.870 1.00 44.59 210 ASN A C 1
ATOM 1702 O O . ASN A 1 210 ? -13.798 -18.413 16.008 1.00 44.59 210 ASN A O 1
ATOM 1706 N N . LYS A 1 211 ? -13.747 -16.752 14.461 1.00 39.72 211 LYS A N 1
ATOM 1707 C CA . LYS A 1 211 ? -13.932 -15.502 15.224 1.00 39.72 211 LYS A CA 1
ATOM 1708 C C . LYS A 1 211 ? -13.483 -14.307 14.385 1.00 39.72 211 LYS A C 1
ATOM 1710 O O . LYS A 1 211 ? -12.360 -14.350 13.843 1.00 39.72 211 LYS A O 1
#

Organism: NCBI:txid83655

Radius of gyration: 20.0 Å; chains: 1; bounding box: 51×46×56 Å

Secondary structure (DSSP, 8-state):
-HHHHHHHHHHHHHHHHHHHHHTTS-GGGSSS-THHHHHHHHHHHHHHHHT-HHHHTTS-HHHHHHHHHHHHHHHHHHHHHHHHH-S-HHHHHHHHIIIIIHHHHHHHHHHHHHHHHHHH-TT--HHHHHHHHHHHHHHHHHHHHHHHHHHHHHHSS--TT--SS---HHHHHHHHHHHHHHHHHHHHHHHHS---------TT-------

pLDDT: mean 84.49, std 11.43, range [39.72, 95.56]

Foldseek 3Di:
DLVVLLVLLVVLLVLLLVLLQLVLFDQVLDPHGSVVSLVSNLVSLVVLQVVDPQLVVVQDCVVCVVVVVVLVVVLCVQLVVLVVPPPDNVVSVVCCVVPRVSVVSVVVSVSSSVSSNCVNVVVCDQQNSVQSSLVSLCVNVVVQVVQQVVCCVVPVDGPVQCGSGGNGPVSVCVSVVVSVVVVVVQVCCCVPVLDHRHPDDDPPPPSPSDD

Sequence (211 aa):
MTNTRNILTGLLVLAVLALCFIWPIPNDQLPFHRNGLIYPIVAVALGLFFNGVTTRQRLDLSKIKFVLIVIWALTFFIVINGFFVAPDIKEMVSAWSGQWLRPVLLFCAGLVLLPAIQRTYPSMSAARFFTLVILFFWGVVCVHLLDSLWLYWRDGYIHWGETRIVYNRTRMSFQVNMITGFLMAELLARGLLHQRFLRLKTPGSGINVNK